Protein AF-A0A7C7LNK9-F1 (afdb_monomer_lite)

Radius of gyration: 18.87 Å; chains: 1; bounding box: 44×60×54 Å

Secondary structure (DSSP, 8-state):
--B-TTSPBPPHHHHHHHHHHHHHHHHHHT----EE--TTSGGGSHHHHHHHHHHHHHTT----EEE-THHHHTTTT-HHHHHTTT-HHHHHTTSSB--TTSTTBHHHHHHHTT-EEEEEE----TTPPPEEEEE-TTSPEE------SSPPPTTSSSS---GGGGHHHHHHHHHHHHHHHH-TT----EEEE----STTTTTT--S-HHHHHHHHHHHHHHHHHHHHHHSPP------

Sequence (239 aa):
MAYKEDGQLVSDQEVIEFYELALEHGERLGVRPCLEVHCNMWSEDFRRVETVGKLAEARGLTYCLTLDHSHVIFKIENPEEQEIFDIRGDVESGKLILDPFTDGSACKGWIDAGWVGHCHARSTVPNNPKNLDAVDEQGRHGRGIQYPFAPPAPGVYHSPWDPVQLESWKEVVRQLMTYHAHHDDSALGQISTEFIPNLDYGEGCRYSLFEQGVACASWMRETWNGIISSQPSEGHDAK

Structure (mmCIF, N/CA/C/O backbone):
data_AF-A0A7C7LNK9-F1
#
_entry.id   AF-A0A7C7LNK9-F1
#
loop_
_atom_site.group_PDB
_atom_site.id
_atom_site.type_symbol
_atom_site.label_atom_id
_atom_site.label_alt_id
_atom_site.label_comp_id
_atom_site.label_asym_id
_atom_site.label_entity_id
_atom_site.label_seq_id
_atom_site.pdbx_PDB_ins_code
_atom_site.Cartn_x
_atom_site.Cartn_y
_atom_site.Cartn_z
_atom_site.occupancy
_atom_site.B_iso_or_equiv
_atom_site.auth_seq_id
_atom_site.auth_comp_id
_atom_site.auth_asym_id
_atom_site.auth_atom_id
_atom_site.pdbx_PDB_model_num
ATOM 1 N N . MET A 1 1 ? -4.912 15.103 -4.259 1.00 75.62 1 MET A N 1
ATOM 2 C CA . MET A 1 1 ? -5.128 15.504 -2.852 1.00 75.62 1 MET A CA 1
ATOM 3 C C . MET A 1 1 ? -6.620 15.713 -2.636 1.00 75.62 1 MET A C 1
ATOM 5 O O . MET A 1 1 ? -7.293 16.103 -3.586 1.00 75.62 1 MET A O 1
ATOM 9 N N . ALA A 1 2 ? -7.134 15.458 -1.429 1.00 83.12 2 ALA A N 1
ATOM 10 C CA . ALA A 1 2 ? -8.538 15.711 -1.103 1.00 83.12 2 ALA A CA 1
ATOM 11 C C . ALA A 1 2 ? -8.718 17.173 -0.666 1.00 83.12 2 ALA A C 1
ATOM 13 O O . ALA A 1 2 ? -8.300 17.556 0.430 1.00 83.12 2 ALA A O 1
ATOM 14 N N . TYR A 1 3 ? -9.315 17.975 -1.544 1.00 87.00 3 TYR A N 1
ATOM 15 C CA . TYR A 1 3 ? -9.603 19.385 -1.307 1.00 87.00 3 TYR A CA 1
ATOM 16 C C . TYR A 1 3 ? -11.102 19.626 -1.222 1.00 87.00 3 TYR A C 1
ATOM 18 O O . TYR A 1 3 ? -11.890 18.979 -1.912 1.00 87.00 3 TYR A O 1
ATOM 26 N N . LYS A 1 4 ? -11.471 20.606 -0.409 1.00 90.06 4 LYS A N 1
ATOM 27 C CA . LYS A 1 4 ? -12.790 21.227 -0.436 1.00 90.06 4 LYS A CA 1
ATOM 28 C C . LYS A 1 4 ? -12.925 22.123 -1.669 1.00 90.06 4 LYS A C 1
ATOM 30 O O . LYS A 1 4 ? -11.936 22.468 -2.318 1.00 90.06 4 LYS A O 1
ATOM 35 N N . GLU A 1 5 ? -14.151 22.555 -1.956 1.00 89.88 5 GLU A N 1
ATOM 36 C CA . GLU A 1 5 ? -14.440 23.488 -3.057 1.00 89.88 5 GLU A CA 1
ATOM 37 C C . GLU A 1 5 ? -13.686 24.823 -2.927 1.00 89.88 5 GLU A C 1
ATOM 39 O O . GLU A 1 5 ? -13.357 25.449 -3.931 1.00 89.88 5 GLU A O 1
ATOM 44 N N . ASP A 1 6 ? -13.368 25.239 -1.697 1.00 91.06 6 ASP A N 1
ATOM 45 C CA . ASP A 1 6 ? -12.591 26.449 -1.401 1.00 91.06 6 ASP A CA 1
ATOM 46 C C . ASP A 1 6 ? -11.066 26.272 -1.577 1.00 91.06 6 ASP A C 1
ATOM 48 O O . ASP A 1 6 ? -10.303 27.217 -1.363 1.00 91.06 6 ASP A O 1
ATOM 52 N N . GLY A 1 7 ? -10.613 25.077 -1.971 1.00 89.44 7 GL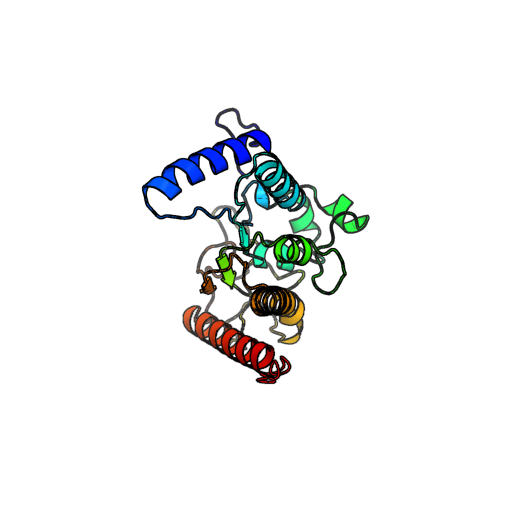Y A N 1
ATOM 53 C CA . GLY A 1 7 ? -9.206 24.738 -2.179 1.00 89.44 7 GLY A CA 1
ATOM 54 C C . GLY A 1 7 ? -8.430 24.389 -0.906 1.00 89.44 7 GLY A C 1
ATOM 55 O O . GLY A 1 7 ? -7.244 24.070 -0.995 1.00 89.44 7 GLY A O 1
ATOM 56 N N . GLN A 1 8 ? -9.053 24.413 0.276 1.00 89.31 8 GLN A N 1
ATOM 57 C CA . GLN A 1 8 ? -8.410 23.935 1.501 1.00 89.31 8 GLN A CA 1
ATOM 58 C C . GLN A 1 8 ? -8.407 22.405 1.546 1.00 89.31 8 GLN A C 1
ATOM 60 O O . GLN A 1 8 ? -9.325 21.745 1.057 1.00 89.31 8 GLN A O 1
ATOM 65 N N . LEU A 1 9 ? -7.375 21.826 2.160 1.00 89.81 9 LEU A N 1
ATOM 66 C CA . LEU A 1 9 ? -7.333 20.390 2.425 1.00 89.81 9 LEU A CA 1
ATOM 67 C C . LEU A 1 9 ? -8.450 19.996 3.395 1.00 89.81 9 LEU A C 1
ATOM 69 O O . LEU A 1 9 ? -8.728 20.717 4.352 1.00 89.81 9 LEU A O 1
ATOM 73 N N . VAL A 1 10 ? -9.047 18.828 3.163 1.00 94.06 10 VAL A N 1
ATOM 74 C CA . VAL A 1 10 ? -9.984 18.223 4.117 1.00 94.06 10 VAL A CA 1
ATOM 75 C C . VAL A 1 10 ? -9.233 17.912 5.415 1.00 94.06 10 VAL A C 1
ATOM 77 O O . VAL A 1 10 ? -8.173 17.277 5.382 1.00 94.06 10 VAL A O 1
ATOM 80 N N . SER A 1 11 ? -9.771 18.354 6.549 1.00 95.69 11 SER A N 1
ATOM 81 C CA . SER A 1 11 ? -9.229 18.139 7.896 1.00 95.69 11 SER A CA 1
ATOM 82 C C . SER A 1 11 ? -9.523 16.734 8.430 1.00 95.69 11 SER A C 1
ATOM 84 O O . SER A 1 11 ? -10.421 16.051 7.947 1.00 95.69 11 SER A O 1
ATOM 86 N N . ASP A 1 12 ? -8.789 16.289 9.454 1.00 97.31 12 ASP A N 1
ATOM 87 C CA . ASP A 1 12 ? -9.027 14.973 10.080 1.00 97.31 12 ASP A CA 1
ATOM 88 C C . ASP A 1 12 ? -10.427 14.868 10.686 1.00 97.31 12 ASP A C 1
ATOM 90 O O . ASP A 1 12 ? -11.057 13.817 10.611 1.00 97.31 12 ASP A O 1
ATOM 94 N N . GLN A 1 13 ? -10.930 15.982 11.224 1.00 97.19 13 GLN A N 1
ATOM 95 C CA . GLN A 1 13 ? -12.274 16.094 11.780 1.00 97.19 13 GLN A CA 1
ATOM 96 C C . GLN A 1 13 ? -13.353 15.873 10.707 1.00 97.19 13 GLN A C 1
ATOM 98 O O . GLN A 1 13 ? -14.300 15.126 10.934 1.00 97.19 13 GLN A O 1
ATOM 103 N N . GLU A 1 14 ? -13.184 16.468 9.525 1.00 96.75 14 GLU A N 1
ATOM 104 C CA . GLU A 1 14 ? -14.106 16.282 8.398 1.00 96.75 14 GLU A CA 1
ATOM 105 C C . GLU A 1 14 ? -14.043 14.848 7.848 1.00 96.75 14 GLU A C 1
ATOM 107 O O . GLU A 1 14 ? -15.075 14.278 7.496 1.00 96.75 14 GLU A O 1
ATOM 112 N N . VAL A 1 15 ? -12.854 14.228 7.816 1.00 97.25 15 VAL A N 1
ATOM 113 C CA . VAL A 1 15 ? -12.709 12.815 7.421 1.00 97.25 15 VAL A CA 1
ATOM 114 C C . VAL A 1 15 ? -13.474 11.902 8.379 1.00 97.25 15 VAL A C 1
ATOM 116 O O . VAL A 1 15 ? -14.199 11.017 7.922 1.00 97.25 15 VAL A O 1
ATOM 119 N N . ILE A 1 16 ? -13.346 12.105 9.694 1.00 97.69 16 ILE A N 1
ATOM 120 C CA . ILE A 1 16 ? -14.031 11.240 10.660 1.00 97.69 16 ILE A CA 1
ATOM 121 C C . ILE A 1 16 ? -15.546 11.484 10.699 1.00 97.69 16 ILE A C 1
ATOM 123 O O . ILE A 1 16 ? -16.304 10.532 10.847 1.00 97.69 16 ILE A O 1
ATOM 127 N N . GLU A 1 17 ? -16.010 12.721 10.500 1.00 97.44 17 GLU A N 1
ATOM 128 C CA . GLU A 1 17 ? -17.441 13.023 10.344 1.00 97.44 17 GLU A CA 1
ATOM 129 C C . GLU A 1 17 ? -18.032 12.334 9.108 1.00 97.44 17 GLU A C 1
ATOM 131 O O . GLU A 1 17 ? -19.112 11.746 9.177 1.00 97.44 17 GLU A O 1
ATOM 136 N N . PHE A 1 18 ? -17.301 12.338 7.990 1.00 96.94 18 PHE A N 1
ATOM 137 C CA . PHE A 1 18 ? -17.678 11.572 6.805 1.00 96.94 18 PHE A CA 1
ATOM 138 C C . PHE A 1 18 ? -17.723 10.063 7.087 1.00 96.94 18 PHE A C 1
ATOM 140 O O . PHE A 1 18 ? -18.668 9.389 6.676 1.00 96.94 18 PHE A O 1
ATOM 147 N N . TYR A 1 19 ? -16.721 9.524 7.783 1.00 97.75 19 TYR A N 1
ATOM 148 C CA . TYR A 1 19 ? -16.657 8.096 8.091 1.00 97.75 19 TYR A CA 1
ATOM 149 C C . TYR A 1 19 ? -17.797 7.643 9.012 1.00 97.75 19 TYR A C 1
ATOM 151 O O . TYR A 1 19 ? -18.403 6.604 8.768 1.00 97.75 19 TYR A O 1
ATOM 159 N N . GLU A 1 20 ? -18.138 8.441 10.024 1.00 97.69 20 GLU A N 1
ATOM 160 C CA . GLU A 1 20 ? -19.276 8.196 10.915 1.00 97.69 20 GLU A CA 1
ATOM 161 C C . GLU A 1 20 ? -20.602 8.155 10.141 1.00 97.69 20 GLU A C 1
ATOM 163 O O . GLU A 1 20 ? -21.381 7.212 10.289 1.00 97.69 20 GLU A O 1
ATOM 168 N N . LEU A 1 21 ? -20.812 9.110 9.229 1.00 97.50 21 LEU A N 1
ATOM 169 C CA . LEU A 1 21 ? -21.967 9.108 8.330 1.00 97.50 21 LEU A CA 1
ATOM 170 C C . LEU A 1 21 ? -21.990 7.851 7.441 1.00 97.50 21 LEU A C 1
ATOM 172 O O . LEU A 1 21 ? -23.033 7.214 7.273 1.00 97.50 21 LEU A O 1
ATOM 176 N N . ALA A 1 22 ? -20.843 7.470 6.874 1.00 97.19 22 ALA A N 1
ATOM 177 C CA . ALA A 1 22 ? -20.725 6.271 6.050 1.00 97.19 22 ALA A CA 1
ATOM 178 C C . ALA A 1 22 ? -21.034 4.994 6.846 1.00 97.19 22 ALA A C 1
ATOM 180 O O . ALA A 1 22 ? -21.684 4.095 6.311 1.00 97.19 22 ALA A O 1
ATOM 181 N N . LEU A 1 23 ? -20.616 4.918 8.114 1.00 96.38 23 LEU A N 1
ATOM 182 C CA . LEU A 1 23 ? -20.931 3.806 9.011 1.00 96.38 23 LEU A CA 1
ATOM 183 C C . LEU A 1 23 ? -22.432 3.718 9.294 1.00 96.38 23 LEU A C 1
ATOM 185 O O . LEU A 1 23 ? -23.006 2.645 9.130 1.00 96.38 23 LEU A O 1
ATOM 189 N N . GLU A 1 24 ? -23.081 4.835 9.638 1.00 95.88 24 GLU A N 1
ATOM 190 C CA . GLU A 1 24 ? -24.525 4.881 9.910 1.00 95.88 24 GLU A CA 1
ATOM 191 C C . GLU A 1 24 ? -25.345 4.388 8.705 1.00 95.88 24 GLU A C 1
ATOM 193 O O . GLU A 1 24 ? -26.302 3.617 8.836 1.00 95.88 24 GLU A O 1
ATOM 198 N N . HIS A 1 25 ? -24.976 4.821 7.498 1.00 96.69 25 HIS A N 1
ATOM 199 C CA . HIS A 1 25 ? -25.633 4.366 6.275 1.00 96.69 25 HIS A CA 1
ATOM 200 C C . HIS A 1 25 ? -25.275 2.924 5.912 1.00 96.69 25 HIS A C 1
ATOM 202 O O . HIS A 1 25 ? -26.150 2.174 5.474 1.00 96.69 25 HIS A O 1
ATOM 208 N N . GLY A 1 26 ? -24.016 2.537 6.100 1.00 95.62 26 GLY A N 1
ATOM 209 C CA . GLY A 1 26 ? -23.528 1.191 5.847 1.00 95.62 26 GLY A CA 1
ATOM 210 C C . GLY A 1 26 ? -24.240 0.153 6.709 1.00 95.62 26 GLY A C 1
ATOM 211 O O . GLY A 1 26 ? -24.743 -0.837 6.179 1.00 95.62 26 GLY A O 1
ATOM 212 N N . GLU A 1 27 ? -24.393 0.417 8.009 1.00 93.75 27 GLU A N 1
ATOM 213 C CA . GLU A 1 27 ? -25.083 -0.470 8.950 1.00 93.75 27 GLU A CA 1
ATOM 214 C C . GLU A 1 27 ? -26.517 -0.776 8.496 1.00 93.75 27 GLU A C 1
ATOM 216 O O . GLU A 1 27 ? -26.920 -1.939 8.433 1.00 93.75 27 GLU A O 1
ATOM 221 N N . ARG A 1 28 ? -27.266 0.250 8.066 1.00 95.69 28 ARG A N 1
ATOM 222 C CA . ARG A 1 28 ? -28.636 0.092 7.540 1.00 95.69 28 ARG A CA 1
ATOM 223 C C . ARG A 1 28 ? -28.716 -0.804 6.304 1.00 95.69 28 ARG A C 1
ATOM 225 O O . ARG A 1 28 ? -29.779 -1.353 6.022 1.00 95.69 28 ARG A O 1
ATOM 232 N N . LEU A 1 29 ? -27.624 -0.913 5.552 1.00 97.00 29 LEU A N 1
ATOM 233 C CA . LEU A 1 29 ? -27.536 -1.664 4.302 1.00 97.00 29 LEU A CA 1
ATOM 234 C C . LEU A 1 29 ? -26.759 -2.982 4.447 1.00 97.00 29 LEU A C 1
ATOM 236 O O . LEU A 1 29 ? -26.640 -3.716 3.468 1.00 97.00 29 LEU A O 1
ATOM 240 N N . GLY A 1 30 ? -26.230 -3.292 5.635 1.00 94.81 30 GLY A N 1
ATOM 241 C CA . GLY A 1 30 ? -25.337 -4.435 5.838 1.00 94.81 30 GLY A CA 1
ATOM 242 C C . GLY A 1 30 ? -23.995 -4.299 5.107 1.00 94.81 30 GLY A C 1
ATOM 243 O O . GLY A 1 30 ? -23.381 -5.305 4.759 1.00 94.81 30 GLY A O 1
ATOM 244 N N . VAL A 1 31 ? -23.549 -3.067 4.847 1.00 93.69 31 VAL A N 1
ATOM 245 C CA . VAL A 1 31 ? -22.281 -2.746 4.181 1.00 93.69 31 VAL A CA 1
ATOM 246 C C . VAL A 1 31 ? -21.331 -2.127 5.198 1.00 93.69 31 VAL A C 1
ATOM 248 O O . VAL A 1 31 ? -21.691 -1.191 5.903 1.00 93.69 31 VAL A O 1
ATOM 251 N N . ARG A 1 32 ? -20.091 -2.615 5.255 1.00 92.44 32 ARG A N 1
ATOM 252 C CA . ARG A 1 32 ? -19.046 -2.021 6.092 1.00 92.44 32 ARG A CA 1
ATOM 253 C C . ARG A 1 32 ? -18.163 -1.107 5.234 1.00 92.44 32 ARG A C 1
ATOM 255 O O . ARG A 1 32 ? -17.508 -1.623 4.329 1.00 92.44 32 ARG A O 1
ATOM 262 N N . PRO A 1 33 ? -18.153 0.218 5.458 1.00 95.44 33 PRO A N 1
ATOM 263 C CA . PRO A 1 33 ? -17.231 1.105 4.761 1.00 95.44 33 PRO A CA 1
ATOM 264 C C . PRO A 1 33 ? -15.790 0.848 5.218 1.00 95.44 33 PRO A C 1
ATOM 266 O O . PRO A 1 33 ? -15.549 0.599 6.396 1.00 95.44 33 PRO A O 1
ATOM 269 N N . CYS A 1 34 ? -14.841 0.963 4.290 1.00 95.81 34 CYS A N 1
ATOM 270 C CA . CYS A 1 34 ? -13.408 0.934 4.574 1.00 95.81 34 CYS A CA 1
ATOM 271 C C . CYS A 1 34 ? -12.741 2.139 3.904 1.00 95.81 34 CYS A C 1
ATOM 273 O O . CYS A 1 34 ? -12.953 2.366 2.711 1.00 95.81 34 CYS A O 1
ATOM 275 N N . LEU A 1 35 ? -11.944 2.908 4.648 1.00 97.00 35 LEU A N 1
ATOM 276 C CA . LEU A 1 35 ? -11.151 3.999 4.074 1.00 97.00 35 LEU A CA 1
ATOM 277 C C . LEU A 1 35 ? -9.815 3.457 3.579 1.00 97.00 35 LEU A C 1
ATOM 279 O O . LEU A 1 35 ? -9.115 2.779 4.321 1.00 97.00 35 LEU A O 1
ATOM 283 N N . GLU A 1 36 ? -9.452 3.749 2.338 1.00 97.56 36 GLU A N 1
ATOM 284 C CA . GLU A 1 36 ? -8.207 3.262 1.746 1.00 97.56 36 GLU A CA 1
ATOM 285 C C . GLU A 1 36 ? -7.015 4.165 2.062 1.00 97.56 36 GLU A C 1
ATOM 287 O O . GLU A 1 36 ? -7.116 5.391 1.993 1.00 97.56 36 GLU A O 1
ATOM 292 N N . VAL A 1 37 ? -5.861 3.552 2.336 1.00 97.62 37 VAL A N 1
ATOM 293 C CA . VAL A 1 37 ? -4.570 4.245 2.260 1.00 97.62 37 VAL A CA 1
ATOM 294 C C . VAL A 1 37 ? -4.217 4.436 0.791 1.00 97.62 37 VAL A C 1
ATOM 296 O O . VAL A 1 37 ? -3.624 3.556 0.191 1.00 97.62 37 VAL A O 1
ATOM 299 N N . HIS A 1 38 ? -4.589 5.570 0.203 1.00 96.19 38 HIS A N 1
ATOM 300 C CA . HIS A 1 38 ? -4.424 5.801 -1.234 1.00 96.19 38 HIS A CA 1
ATOM 301 C C . HIS A 1 38 ? -3.575 7.048 -1.532 1.00 96.19 38 HIS A C 1
ATOM 303 O O . HIS A 1 38 ? -3.687 8.080 -0.859 1.00 96.19 38 HIS A O 1
ATOM 309 N N . CYS A 1 39 ? -2.750 6.978 -2.582 1.00 93.06 39 CYS A N 1
ATOM 310 C CA . CYS A 1 39 ? -2.049 8.144 -3.127 1.00 93.06 39 CYS A CA 1
ATOM 311 C C . CYS A 1 39 ? -3.030 9.197 -3.663 1.00 93.06 39 CYS A C 1
ATOM 313 O O . CYS A 1 39 ? -4.148 8.911 -4.056 1.00 93.06 39 CYS A O 1
ATOM 315 N N . ASN A 1 40 ? -2.645 10.460 -3.727 1.00 89.31 40 ASN A N 1
ATOM 316 C CA . ASN A 1 40 ? -3.491 11.567 -4.153 1.00 89.31 40 ASN A CA 1
ATOM 317 C C . ASN A 1 40 ? -4.732 11.779 -3.253 1.00 89.31 40 ASN A C 1
ATOM 319 O O . ASN A 1 40 ? -5.569 12.617 -3.587 1.00 89.31 40 ASN A O 1
ATOM 323 N N . MET A 1 41 ? -4.833 11.118 -2.097 1.00 93.81 41 MET A N 1
ATOM 324 C CA . MET A 1 41 ? -5.909 11.287 -1.111 1.00 93.81 41 MET A CA 1
ATOM 325 C C . MET A 1 41 ? -5.350 11.816 0.215 1.00 93.81 41 MET A C 1
ATOM 327 O O . MET A 1 41 ? -4.143 11.969 0.368 1.00 93.81 41 MET A O 1
ATOM 331 N N . TRP A 1 42 ? -6.221 12.144 1.175 1.00 94.62 42 TRP A N 1
ATOM 332 C CA . TRP A 1 42 ? -5.808 12.646 2.497 1.00 94.62 42 TRP A CA 1
ATOM 333 C C . TRP A 1 42 ? -4.872 11.675 3.239 1.00 94.62 42 TRP A C 1
ATOM 335 O O . TRP A 1 42 ? -4.014 12.110 4.000 1.00 94.62 42 TRP A O 1
ATOM 345 N N . SER A 1 43 ? -5.035 10.379 2.978 1.00 96.25 43 SER A N 1
ATOM 346 C CA . SER A 1 43 ? -4.322 9.256 3.584 1.00 96.25 43 SER A CA 1
ATOM 347 C C . SER A 1 43 ? -2.901 9.047 3.060 1.00 96.25 43 SER A C 1
ATOM 349 O O . SER A 1 43 ? -2.183 8.210 3.596 1.00 96.25 43 SER A O 1
ATOM 351 N N . GLU A 1 44 ? -2.489 9.756 2.002 1.00 95.50 44 GLU A N 1
ATOM 352 C CA . GLU A 1 44 ? -1.091 9.712 1.552 1.00 95.50 44 GLU A CA 1
ATOM 353 C C . GLU A 1 44 ? -0.159 10.422 2.554 1.00 95.50 44 GLU A C 1
ATOM 355 O O . GLU A 1 44 ? 1.031 10.122 2.626 1.00 95.50 44 GLU A O 1
ATOM 360 N N . ASP A 1 45 ? -0.710 11.295 3.403 1.00 95.94 45 ASP A N 1
ATOM 361 C CA . ASP A 1 45 ? -0.078 11.611 4.677 1.00 95.94 45 ASP A CA 1
ATOM 362 C C . ASP A 1 45 ? -0.401 10.507 5.696 1.00 95.94 45 ASP A C 1
ATOM 364 O O . ASP A 1 45 ? -1.442 10.508 6.358 1.00 95.94 45 ASP A O 1
ATOM 368 N N . PHE A 1 46 ? 0.517 9.553 5.834 1.00 97.25 46 PHE A N 1
ATOM 369 C CA . PHE A 1 46 ? 0.353 8.377 6.694 1.00 97.25 46 PHE A CA 1
ATOM 370 C C . PHE A 1 46 ? 0.159 8.716 8.175 1.00 97.25 46 PHE A C 1
ATOM 372 O O . PHE A 1 46 ? -0.473 7.949 8.901 1.00 97.25 46 PHE A O 1
ATOM 379 N N . ARG A 1 47 ? 0.633 9.887 8.621 1.00 96.19 47 ARG A N 1
ATOM 380 C CA . ARG A 1 47 ? 0.430 10.369 9.997 1.00 96.19 47 ARG A CA 1
ATOM 381 C C . ARG A 1 47 ? -1.056 10.603 10.265 1.00 96.19 47 ARG A C 1
ATOM 383 O O . ARG A 1 47 ? -1.547 10.353 11.363 1.00 96.19 47 ARG A O 1
ATOM 390 N N . ARG A 1 48 ? -1.794 11.042 9.241 1.00 96.75 48 ARG A N 1
ATOM 391 C CA . ARG A 1 48 ? -3.233 11.305 9.334 1.00 96.75 48 ARG A CA 1
ATOM 392 C C . ARG A 1 48 ? -4.051 10.029 9.445 1.00 96.75 48 ARG A C 1
ATOM 394 O O . ARG A 1 48 ? -5.076 10.045 10.115 1.00 96.75 48 ARG A O 1
ATOM 401 N N . VAL A 1 49 ? -3.607 8.930 8.832 1.00 97.69 49 VAL A N 1
ATOM 402 C CA . VAL A 1 49 ? -4.293 7.628 8.936 1.00 97.69 49 VAL A CA 1
ATOM 403 C C . VAL A 1 49 ? -4.393 7.200 10.399 1.00 97.69 49 VAL A C 1
ATOM 405 O O . VAL A 1 49 ? -5.468 6.820 10.859 1.00 97.69 49 VAL A O 1
ATOM 408 N N . GLU A 1 50 ? -3.298 7.342 11.150 1.00 96.00 50 GLU A N 1
ATOM 409 C CA . GLU A 1 50 ? -3.275 7.042 12.582 1.00 96.00 50 GLU A CA 1
ATOM 410 C C . GLU A 1 50 ? -4.135 8.016 13.398 1.00 96.00 50 GLU A C 1
ATOM 412 O O . GLU A 1 50 ? -4.891 7.591 14.273 1.00 96.00 50 GLU A O 1
ATOM 417 N N . THR A 1 51 ? -4.073 9.316 13.094 1.00 97.44 51 THR A N 1
ATOM 418 C CA . THR A 1 51 ? -4.916 10.325 13.753 1.00 97.44 51 THR A CA 1
ATOM 419 C C . THR A 1 51 ? -6.405 10.038 13.560 1.00 97.44 51 THR A C 1
ATOM 421 O O . THR A 1 51 ? -7.159 10.046 14.531 1.00 97.44 51 THR A O 1
ATOM 424 N N . VAL A 1 52 ? -6.841 9.746 12.332 1.00 98.12 52 VAL A N 1
ATOM 425 C CA . VAL A 1 52 ? -8.246 9.446 12.018 1.00 98.12 52 VAL A CA 1
ATOM 426 C C . VAL A 1 52 ? -8.701 8.151 12.692 1.00 98.12 52 VAL A C 1
ATOM 428 O O . VAL A 1 52 ? -9.791 8.134 13.264 1.00 98.12 52 VAL A O 1
ATOM 431 N N . GLY A 1 53 ? -7.869 7.104 12.705 1.00 97.62 53 GLY A N 1
ATOM 432 C CA . GLY A 1 53 ? -8.174 5.862 13.424 1.00 97.62 53 GLY A CA 1
ATOM 433 C C . GLY A 1 53 ? -8.405 6.097 14.920 1.00 97.62 53 GLY A C 1
ATOM 434 O O . GLY A 1 53 ? -9.439 5.708 15.460 1.00 97.62 53 GLY A O 1
ATOM 435 N N . LYS A 1 54 ? -7.522 6.861 15.574 1.00 98.00 54 LYS A N 1
ATOM 436 C CA . LYS A 1 54 ? -7.679 7.235 16.992 1.00 98.00 54 LYS A CA 1
ATOM 437 C C . LYS A 1 54 ? -8.909 8.109 17.248 1.00 98.00 54 LYS A C 1
ATOM 439 O O . LYS A 1 54 ? -9.554 7.977 18.288 1.00 98.00 54 LYS A O 1
ATOM 444 N N . LEU A 1 55 ? -9.254 9.007 16.322 1.00 98.38 55 LEU A N 1
ATOM 445 C CA . LEU A 1 55 ? -10.481 9.805 16.414 1.00 98.38 55 LEU A CA 1
ATOM 446 C C . LEU A 1 55 ? -11.736 8.929 16.312 1.00 98.38 55 LEU A C 1
ATOM 448 O O . LEU A 1 55 ? -12.700 9.182 17.034 1.00 98.38 55 LEU A O 1
ATOM 452 N N . ALA A 1 56 ? -11.727 7.904 15.457 1.00 97.81 56 ALA A N 1
ATOM 453 C CA . ALA A 1 56 ? -12.816 6.936 15.358 1.00 97.81 56 ALA A CA 1
ATOM 454 C C . ALA A 1 56 ? -12.995 6.150 16.661 1.00 97.81 56 ALA A C 1
ATOM 456 O O . ALA A 1 56 ? -14.101 6.099 17.201 1.00 97.81 56 ALA A O 1
ATOM 457 N N . GLU A 1 57 ? -11.903 5.620 17.213 1.00 97.00 57 GLU A N 1
ATOM 458 C CA . GLU A 1 57 ? -11.914 4.898 18.490 1.00 97.00 57 GLU A CA 1
ATOM 459 C C . GLU A 1 57 ? -12.421 5.779 19.637 1.00 97.00 57 GLU A C 1
ATOM 461 O O . GLU A 1 57 ? -13.260 5.351 20.430 1.00 97.00 57 GLU A O 1
ATOM 466 N N . ALA A 1 58 ? -11.988 7.042 19.693 1.00 97.81 58 ALA A N 1
ATOM 467 C CA . ALA A 1 58 ? -12.449 8.001 20.697 1.00 97.81 58 ALA A CA 1
ATOM 468 C C . ALA A 1 58 ? -13.959 8.299 20.609 1.00 97.81 58 ALA A C 1
ATOM 470 O O . ALA A 1 58 ? -14.563 8.695 21.607 1.00 97.81 58 ALA A O 1
ATOM 471 N N . ARG A 1 59 ? -14.577 8.098 19.438 1.00 97.19 59 ARG A N 1
ATOM 472 C CA . ARG A 1 59 ? -16.032 8.186 19.227 1.00 97.19 59 ARG A CA 1
ATOM 473 C C . ARG A 1 59 ? -16.763 6.860 19.451 1.00 97.19 59 ARG A C 1
ATOM 475 O O . ARG A 1 59 ? -17.983 6.819 19.328 1.00 97.19 59 ARG A O 1
ATOM 482 N N . GLY A 1 60 ? -16.048 5.784 19.780 1.00 96.25 60 GLY A N 1
ATOM 483 C CA . GLY A 1 60 ? -16.617 4.443 19.917 1.00 96.25 60 GLY A CA 1
ATOM 484 C C . GLY A 1 60 ? -17.006 3.802 18.581 1.00 96.25 60 GLY A C 1
ATOM 485 O O . GLY A 1 60 ? -17.838 2.898 18.563 1.00 96.25 60 GLY A O 1
ATOM 486 N N . LEU A 1 61 ? -16.436 4.274 17.468 1.00 95.50 61 LEU A N 1
ATOM 487 C CA . LEU A 1 61 ? -16.689 3.738 16.132 1.00 95.50 61 LEU A CA 1
ATOM 488 C C . LEU A 1 61 ? -15.726 2.588 15.828 1.00 95.50 61 LEU A C 1
ATOM 490 O O . LEU A 1 61 ? -14.539 2.656 16.145 1.00 95.50 61 LEU A O 1
ATOM 494 N N . THR A 1 62 ? -16.207 1.558 15.132 1.00 90.94 62 THR A N 1
ATOM 495 C CA . THR A 1 62 ? -15.327 0.541 14.544 1.00 90.94 62 THR A CA 1
ATOM 496 C C . THR A 1 62 ? -14.634 1.132 13.320 1.00 90.94 62 THR A C 1
ATOM 498 O O . THR A 1 62 ? -15.262 1.335 12.278 1.00 90.94 62 THR A O 1
ATOM 501 N N . TYR A 1 63 ? -13.341 1.433 13.434 1.00 96.06 63 TYR A N 1
ATOM 502 C CA . TYR A 1 63 ? -12.551 1.918 12.308 1.00 96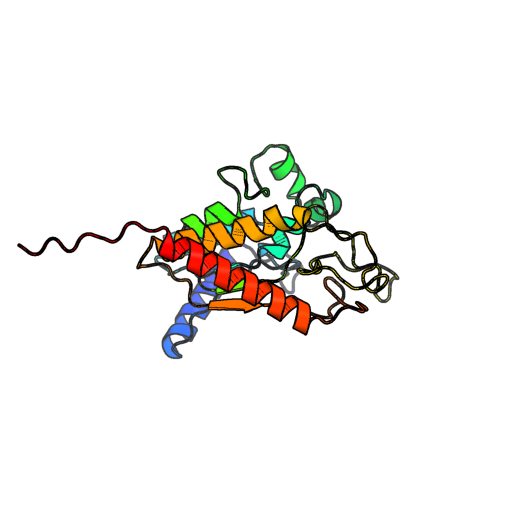.06 63 TYR A CA 1
ATOM 503 C C . TYR A 1 63 ? -12.144 0.770 11.383 1.00 96.06 63 TYR A C 1
ATOM 505 O O . TYR A 1 63 ? -11.695 -0.279 11.840 1.00 96.06 63 TYR A O 1
ATOM 513 N N . CYS A 1 64 ? -12.330 0.957 10.080 1.00 96.38 64 CYS A N 1
ATOM 514 C CA . CYS A 1 64 ? -12.022 -0.028 9.057 1.00 96.38 64 CYS A CA 1
ATOM 515 C C . CYS A 1 64 ? -11.205 0.621 7.943 1.00 96.38 64 CYS A C 1
ATOM 517 O O . CYS A 1 64 ? -11.635 1.566 7.278 1.00 96.38 64 CYS A O 1
ATOM 519 N N . LEU A 1 65 ? -10.013 0.076 7.749 1.00 97.94 65 LEU A N 1
ATOM 520 C CA . LEU A 1 65 ? -9.014 0.502 6.789 1.00 97.94 65 LEU A CA 1
ATOM 521 C C . LEU A 1 65 ? -8.947 -0.508 5.638 1.00 97.94 65 LEU A C 1
ATOM 523 O O . LEU A 1 65 ? -8.866 -1.718 5.872 1.00 97.94 65 LEU A O 1
ATOM 527 N N . THR A 1 66 ? -8.925 -0.010 4.402 1.00 98.56 66 THR A N 1
ATOM 528 C CA . THR A 1 66 ? -8.391 -0.761 3.264 1.00 98.56 66 THR A CA 1
ATOM 529 C C . THR A 1 66 ? -6.889 -0.509 3.204 1.00 98.56 66 THR A C 1
ATOM 531 O O . THR A 1 66 ? -6.437 0.589 2.870 1.00 98.56 66 THR A O 1
ATOM 534 N N . LEU A 1 67 ? -6.104 -1.520 3.568 1.00 98.69 67 LEU A N 1
ATOM 535 C CA . LEU A 1 67 ? -4.653 -1.464 3.491 1.00 98.69 67 LEU A CA 1
ATOM 536 C C . LEU A 1 67 ? -4.213 -1.637 2.036 1.00 98.69 67 LEU A C 1
ATOM 538 O O . LEU A 1 67 ? -4.137 -2.758 1.539 1.00 98.69 67 LEU A O 1
ATOM 542 N N . ASP A 1 68 ? -3.865 -0.540 1.375 1.00 98.25 68 ASP A N 1
ATOM 543 C CA . ASP A 1 68 ? -3.046 -0.575 0.166 1.00 98.25 68 ASP A CA 1
ATOM 544 C C . ASP A 1 68 ? -1.636 -0.076 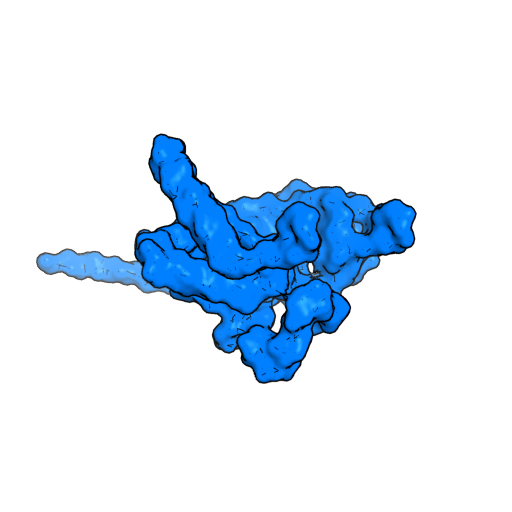0.509 1.00 98.25 68 ASP A C 1
ATOM 546 O O . ASP A 1 68 ? -1.279 1.100 0.423 1.00 98.25 68 ASP A O 1
ATOM 550 N N . HIS A 1 69 ? -0.809 -1.017 0.951 1.00 98.44 69 HIS A N 1
ATOM 551 C CA . HIS A 1 69 ? 0.560 -0.735 1.363 1.00 98.44 69 HIS A CA 1
ATOM 552 C C . HIS A 1 69 ? 1.494 -0.463 0.177 1.00 98.44 69 HIS A C 1
ATOM 554 O O . HIS A 1 69 ? 2.622 -0.017 0.391 1.00 98.44 69 HIS A O 1
ATOM 560 N N . SER A 1 70 ? 1.044 -0.637 -1.075 1.00 98.19 70 SER A N 1
ATOM 561 C CA . SER A 1 70 ? 1.840 -0.220 -2.232 1.00 98.19 70 SER A CA 1
ATOM 562 C C . SER A 1 70 ? 2.088 1.289 -2.225 1.00 98.19 70 SER A C 1
ATOM 564 O O . SER A 1 70 ? 3.177 1.731 -2.580 1.00 98.19 70 SER A O 1
ATOM 566 N N . HIS A 1 71 ? 1.151 2.077 -1.692 1.00 98.06 71 HIS A N 1
ATOM 567 C CA . HIS A 1 71 ? 1.315 3.521 -1.525 1.00 98.06 71 HIS A CA 1
ATOM 568 C C . HIS A 1 71 ? 2.351 3.911 -0.464 1.00 98.06 71 HIS A C 1
ATOM 570 O O . HIS A 1 71 ? 2.854 5.031 -0.495 1.00 98.06 71 HIS A O 1
ATOM 576 N N . VAL A 1 72 ? 2.709 3.000 0.444 1.00 98.50 72 VAL A N 1
ATOM 577 C CA . VAL A 1 72 ? 3.751 3.216 1.458 1.00 98.50 72 VAL A CA 1
ATOM 578 C C . VAL A 1 72 ? 5.106 2.742 0.936 1.00 98.50 72 VAL A C 1
ATOM 580 O O . VAL A 1 72 ? 6.073 3.502 0.935 1.00 98.50 72 VAL A O 1
ATOM 583 N N . ILE A 1 73 ? 5.173 1.499 0.450 1.00 98.69 73 ILE A N 1
ATOM 584 C CA . ILE A 1 73 ? 6.438 0.829 0.123 1.00 98.69 73 ILE A CA 1
ATOM 585 C C . ILE A 1 73 ? 7.218 1.565 -0.971 1.00 98.69 73 ILE A C 1
ATOM 587 O O . ILE A 1 73 ? 8.425 1.736 -0.830 1.00 98.69 73 ILE A O 1
ATOM 591 N N . PHE A 1 74 ? 6.556 2.074 -2.016 1.00 98.25 74 PHE A N 1
ATOM 592 C CA . PHE A 1 74 ? 7.259 2.767 -3.108 1.00 98.25 74 PHE A CA 1
ATOM 593 C C . PHE A 1 74 ? 7.926 4.088 -2.687 1.00 98.25 74 PHE A C 1
ATOM 595 O O . PHE A 1 74 ? 8.798 4.598 -3.395 1.00 98.25 74 PHE A O 1
ATOM 602 N N . LYS A 1 75 ? 7.538 4.625 -1.520 1.00 98.50 75 LYS A N 1
ATOM 603 C CA . LYS A 1 75 ? 8.114 5.837 -0.932 1.00 98.50 75 LYS A CA 1
ATOM 604 C C . LYS A 1 75 ? 9.349 5.569 -0.077 1.00 98.50 75 LYS A C 1
ATOM 606 O O . LYS A 1 75 ? 10.046 6.521 0.278 1.00 98.50 75 LYS A O 1
ATOM 611 N N . ILE A 1 76 ? 9.632 4.314 0.281 1.00 98.56 76 ILE A N 1
ATOM 612 C CA . ILE A 1 76 ? 10.865 3.954 0.991 1.00 98.56 76 ILE A CA 1
ATOM 613 C C . ILE A 1 76 ? 12.047 4.387 0.117 1.00 98.56 76 ILE A C 1
ATOM 615 O O . ILE A 1 76 ? 12.066 4.089 -1.072 1.00 98.56 76 ILE A O 1
ATOM 619 N N . GLU A 1 77 ? 12.987 5.140 0.697 1.00 97.56 77 GLU A N 1
ATOM 620 C CA . GLU A 1 77 ? 14.169 5.682 -0.002 1.00 97.56 77 GLU A CA 1
ATOM 621 C C . GLU A 1 77 ? 13.858 6.571 -1.228 1.00 97.56 77 GLU A C 1
ATOM 623 O O . GLU A 1 77 ? 14.724 6.796 -2.072 1.00 97.56 77 GLU A O 1
ATOM 628 N N . ASN A 1 78 ? 12.646 7.129 -1.310 1.00 97.88 78 ASN A N 1
ATOM 629 C CA . ASN A 1 78 ? 12.199 7.957 -2.429 1.00 97.88 78 ASN A CA 1
ATOM 630 C C . ASN A 1 78 ? 11.843 9.385 -1.967 1.00 97.88 78 ASN A C 1
ATOM 632 O O . ASN A 1 78 ? 10.682 9.666 -1.652 1.00 97.88 78 ASN A O 1
ATOM 636 N N . PRO A 1 79 ? 12.822 10.306 -1.889 1.00 96.69 79 PRO A N 1
ATOM 637 C CA . PRO A 1 79 ? 12.601 11.645 -1.346 1.00 96.69 79 PRO A CA 1
ATOM 638 C C . PRO A 1 79 ? 11.616 12.482 -2.174 1.00 96.69 79 PRO A C 1
ATOM 640 O O . PRO A 1 79 ? 10.848 13.236 -1.587 1.00 96.69 79 PRO A O 1
ATOM 643 N N . GLU A 1 80 ? 11.585 12.321 -3.503 1.00 96.19 80 GLU A N 1
ATOM 644 C CA . GLU A 1 80 ? 10.630 13.033 -4.373 1.00 96.19 80 GLU A CA 1
ATOM 645 C C . GLU A 1 80 ? 9.190 12.674 -3.988 1.00 96.19 80 GLU A C 1
ATOM 647 O O . GLU A 1 80 ? 8.342 13.542 -3.793 1.00 96.19 80 GLU A O 1
ATOM 652 N N . GLU A 1 81 ? 8.924 11.385 -3.790 1.00 97.00 81 GLU A N 1
ATOM 653 C CA . GLU A 1 81 ? 7.600 10.912 -3.406 1.00 97.00 81 GLU A CA 1
ATOM 654 C C . GLU A 1 81 ? 7.246 11.242 -1.949 1.00 97.00 81 GLU A C 1
ATOM 656 O O . GLU A 1 81 ? 6.071 11.437 -1.630 1.00 97.00 81 GLU A O 1
ATOM 661 N N . GLN A 1 82 ? 8.229 11.331 -1.053 1.00 97.56 82 GLN A N 1
ATOM 662 C CA . GLN A 1 82 ? 8.024 11.765 0.334 1.00 97.56 82 GLN A CA 1
ATOM 663 C C . GLN A 1 82 ? 7.717 13.270 0.449 1.00 97.56 82 GLN A C 1
ATOM 665 O O . GLN A 1 82 ? 7.066 13.698 1.404 1.00 97.56 82 GLN A O 1
ATOM 670 N N . GLU A 1 83 ? 8.160 14.085 -0.509 1.00 96.06 83 GLU A N 1
ATOM 671 C CA . GLU A 1 83 ? 7.917 15.533 -0.521 1.00 96.06 83 GLU A CA 1
ATOM 672 C C . GLU A 1 83 ? 6.477 15.900 -0.914 1.00 96.06 83 GLU A C 1
ATOM 674 O O . GLU A 1 83 ? 5.975 16.927 -0.463 1.00 96.06 83 GLU A O 1
ATOM 679 N N . ILE A 1 84 ? 5.769 15.050 -1.671 1.00 93.75 84 ILE A N 1
ATOM 680 C CA . ILE A 1 84 ? 4.402 15.332 -2.167 1.00 93.75 84 ILE A CA 1
ATOM 681 C C . ILE A 1 84 ? 3.407 15.620 -1.026 1.00 93.75 84 ILE A C 1
ATOM 683 O O . ILE A 1 84 ? 2.504 16.438 -1.198 1.00 93.75 84 ILE A O 1
ATOM 687 N N . PHE A 1 85 ? 3.588 14.987 0.137 1.00 89.88 85 PHE A N 1
ATOM 688 C CA . PHE A 1 85 ? 2.784 15.210 1.349 1.00 89.88 85 PHE A CA 1
ATOM 689 C C . PHE A 1 85 ? 3.604 15.713 2.545 1.00 89.88 85 PHE A C 1
ATOM 691 O O . PHE A 1 85 ? 3.154 15.618 3.686 1.00 89.88 85 PHE A O 1
ATOM 698 N N . ASP A 1 86 ? 4.800 16.254 2.294 1.00 94.88 86 ASP A N 1
ATOM 699 C CA . ASP A 1 86 ? 5.684 16.796 3.334 1.00 94.88 86 ASP A CA 1
ATOM 700 C C . ASP A 1 86 ? 5.901 15.817 4.508 1.00 94.88 86 ASP A C 1
ATOM 702 O O . ASP A 1 86 ? 5.782 16.150 5.693 1.00 94.88 86 ASP A O 1
ATOM 706 N N . ILE A 1 87 ? 6.167 14.552 4.166 1.00 96.94 87 ILE A N 1
ATOM 707 C CA . ILE A 1 87 ? 6.473 13.501 5.148 1.00 96.94 87 ILE A CA 1
ATOM 708 C C . ILE A 1 87 ? 7.980 13.272 5.295 1.00 96.94 87 ILE A C 1
ATOM 710 O O . ILE A 1 87 ? 8.415 12.659 6.268 1.00 96.94 87 ILE A O 1
ATOM 714 N N . ARG A 1 88 ? 8.793 13.793 4.366 1.00 97.50 88 ARG A N 1
ATOM 715 C CA . ARG A 1 88 ? 10.245 13.570 4.304 1.00 97.50 88 ARG A CA 1
ATOM 716 C C . ARG A 1 88 ? 10.961 13.877 5.622 1.00 97.50 88 ARG A C 1
ATOM 718 O O . ARG A 1 88 ? 11.724 13.046 6.101 1.00 97.50 88 ARG A O 1
ATOM 725 N N . GLY A 1 89 ? 10.692 15.028 6.241 1.00 97.75 89 GLY A N 1
ATOM 726 C CA . GLY A 1 89 ? 11.340 15.403 7.505 1.00 97.75 89 GLY A CA 1
ATOM 727 C C . GLY A 1 89 ? 11.005 14.461 8.671 1.00 97.75 89 GLY A C 1
ATOM 728 O O . GLY A 1 89 ? 11.847 14.199 9.535 1.00 97.75 89 GLY A O 1
ATOM 729 N N . ASP A 1 90 ? 9.796 13.900 8.690 1.00 98.00 90 ASP A N 1
ATOM 730 C CA . ASP A 1 90 ? 9.392 12.926 9.707 1.00 98.00 90 ASP A CA 1
ATOM 731 C C . ASP A 1 90 ? 9.979 11.537 9.432 1.00 98.00 90 ASP A C 1
ATOM 733 O O . ASP A 1 90 ? 10.331 10.837 10.382 1.00 98.00 90 ASP A O 1
ATOM 737 N N . VAL A 1 91 ? 10.172 11.172 8.161 1.00 98.25 91 VAL A N 1
ATOM 738 C CA . VAL A 1 91 ? 10.910 9.960 7.774 1.00 98.25 91 VAL A CA 1
ATOM 739 C C . VAL A 1 91 ? 12.383 10.071 8.170 1.00 98.25 91 VAL A C 1
ATOM 741 O O . VAL A 1 91 ? 12.900 9.203 8.869 1.00 98.25 91 VAL A O 1
ATOM 744 N N . GLU A 1 92 ? 13.054 11.166 7.806 1.00 97.62 92 GLU A N 1
ATOM 745 C CA . GLU A 1 92 ? 14.475 11.393 8.114 1.00 97.62 92 GLU A CA 1
ATOM 746 C C . GLU A 1 92 ? 14.749 11.457 9.626 1.00 97.62 92 GLU A C 1
ATOM 748 O O . GLU A 1 92 ? 15.802 11.016 10.088 1.00 97.62 92 GLU A O 1
ATOM 753 N N . SER A 1 93 ? 13.804 11.981 10.414 1.00 97.62 93 SER A N 1
ATOM 754 C CA . SER A 1 93 ? 13.922 12.036 11.878 1.00 97.62 93 SER A CA 1
ATOM 755 C C . SER A 1 93 ? 13.481 10.755 12.598 1.00 97.62 93 SER A C 1
ATOM 757 O O . SER A 1 93 ? 13.633 10.674 13.818 1.00 97.62 93 SER A O 1
ATOM 759 N N . GLY A 1 94 ? 12.943 9.766 11.876 1.00 96.94 94 GLY A N 1
ATOM 760 C CA . GLY A 1 94 ? 12.442 8.509 12.439 1.00 96.94 94 GLY A CA 1
ATOM 761 C C . GLY A 1 94 ? 11.095 8.621 13.160 1.00 96.94 94 GLY A C 1
ATOM 762 O O . GLY A 1 94 ? 10.680 7.674 13.821 1.00 96.94 94 GLY A O 1
ATOM 763 N N . LYS A 1 95 ? 10.395 9.757 13.048 1.00 97.31 95 LYS A N 1
ATOM 764 C CA . LYS A 1 95 ? 9.026 9.920 13.569 1.00 97.31 95 LYS A CA 1
ATOM 765 C C . LYS A 1 95 ? 7.995 9.155 12.744 1.00 97.31 95 LYS A C 1
ATOM 767 O O . LYS A 1 95 ? 6.957 8.781 13.276 1.00 97.31 95 LYS A O 1
ATOM 772 N N . LEU A 1 96 ? 8.276 8.955 11.458 1.00 98.31 96 LEU A N 1
ATOM 773 C CA . LEU A 1 96 ? 7.480 8.143 10.551 1.00 98.31 96 LEU A CA 1
ATOM 774 C C . LEU A 1 96 ? 8.364 7.050 9.952 1.00 98.31 96 LEU A C 1
ATOM 776 O O . LEU A 1 96 ? 9.264 7.325 9.164 1.00 98.31 96 LEU A O 1
ATOM 780 N N . ILE A 1 97 ? 8.092 5.800 10.309 1.00 98.62 97 ILE A N 1
ATOM 781 C CA . ILE A 1 97 ? 8.859 4.646 9.839 1.00 98.62 97 ILE A CA 1
ATOM 782 C C . ILE A 1 97 ? 8.082 3.983 8.699 1.00 98.62 97 ILE A C 1
ATOM 784 O O . ILE A 1 97 ? 6.954 3.530 8.889 1.00 98.62 97 ILE A O 1
ATOM 788 N N . LEU A 1 98 ? 8.673 3.943 7.502 1.00 98.62 98 LEU A N 1
ATOM 789 C CA . LEU A 1 98 ? 8.052 3.321 6.322 1.00 98.62 98 LEU A CA 1
ATOM 790 C C . LEU A 1 98 ? 8.495 1.869 6.111 1.00 98.62 98 LEU A C 1
ATOM 792 O O . LEU A 1 98 ? 7.736 1.080 5.557 1.00 98.62 98 LEU A O 1
ATOM 796 N N . ASP A 1 99 ? 9.716 1.527 6.531 1.00 98.50 99 ASP A N 1
ATOM 797 C CA . ASP A 1 99 ? 10.284 0.192 6.348 1.00 98.50 99 ASP A CA 1
ATOM 798 C C . ASP A 1 99 ? 9.574 -0.834 7.250 1.00 98.50 99 ASP A C 1
ATOM 800 O O . ASP A 1 99 ? 9.655 -0.717 8.475 1.00 98.50 99 ASP A O 1
ATOM 804 N N . PRO A 1 100 ? 8.901 -1.850 6.682 1.00 98.62 100 PRO A N 1
ATOM 805 C CA . PRO A 1 100 ? 8.142 -2.827 7.454 1.00 98.62 100 PRO A CA 1
ATOM 806 C C . PRO A 1 100 ? 9.004 -3.763 8.303 1.00 98.62 100 PRO A C 1
ATOM 808 O O . PRO A 1 100 ? 8.467 -4.383 9.218 1.00 98.62 100 PRO A O 1
ATOM 811 N N . PHE A 1 101 ? 10.315 -3.850 8.053 1.00 98.38 101 PHE A N 1
ATOM 812 C CA . PHE A 1 101 ? 11.233 -4.618 8.901 1.00 98.38 101 PHE A CA 1
ATOM 813 C C . PHE A 1 101 ? 11.649 -3.876 10.176 1.00 98.38 101 PHE A C 1
ATOM 815 O O . PHE A 1 101 ? 12.280 -4.467 11.052 1.00 98.38 101 PHE A O 1
ATOM 822 N N . THR A 1 102 ? 11.311 -2.592 10.288 1.00 98.19 102 THR A N 1
ATOM 823 C CA . THR A 1 102 ? 11.611 -1.778 11.464 1.00 98.19 102 THR A CA 1
ATOM 824 C C . THR A 1 102 ? 10.385 -1.703 12.378 1.00 98.19 102 THR A C 1
ATOM 826 O O . THR A 1 102 ? 9.274 -1.397 11.934 1.00 98.19 102 THR A O 1
ATOM 829 N N . ASP A 1 103 ? 10.583 -1.963 13.672 1.00 95.00 103 ASP A N 1
ATOM 830 C CA . ASP A 1 103 ? 9.525 -1.850 14.679 1.00 95.00 103 ASP A CA 1
ATOM 831 C C . ASP A 1 103 ? 8.917 -0.441 14.692 1.00 95.00 103 ASP A C 1
ATOM 833 O O . ASP A 1 103 ? 9.624 0.565 14.623 1.00 95.00 103 ASP A O 1
ATOM 837 N N . GLY A 1 104 ? 7.590 -0.368 14.800 1.00 95.56 104 GLY A N 1
ATOM 838 C CA . GLY A 1 104 ? 6.863 0.901 14.735 1.00 95.56 104 GLY A CA 1
ATOM 839 C C . GLY A 1 104 ? 6.638 1.429 13.316 1.00 95.56 104 GLY A C 1
ATOM 840 O O . GLY A 1 104 ? 6.252 2.587 13.165 1.00 95.56 104 GLY A O 1
ATOM 841 N N . SER A 1 105 ? 6.852 0.611 12.277 1.00 98.44 105 SER A N 1
ATOM 842 C CA . SER A 1 105 ? 6.460 0.974 10.913 1.00 98.44 105 SER A CA 1
ATOM 843 C C . SER A 1 105 ? 4.967 1.298 10.812 1.00 98.44 105 SER A C 1
ATOM 845 O O . SER A 1 105 ? 4.134 0.687 11.484 1.00 98.44 105 SER A O 1
ATOM 847 N N . ALA A 1 106 ? 4.615 2.252 9.947 1.00 98.38 106 ALA A N 1
ATOM 848 C CA . ALA A 1 106 ? 3.240 2.730 9.803 1.00 98.38 106 ALA A CA 1
ATOM 849 C C . ALA A 1 106 ? 2.261 1.588 9.477 1.00 98.38 106 ALA A C 1
ATOM 851 O O . ALA A 1 106 ? 1.231 1.445 10.132 1.00 98.38 106 ALA A O 1
ATOM 852 N N . CYS A 1 107 ? 2.624 0.724 8.520 1.00 98.62 107 CYS A N 1
ATOM 853 C CA . CYS A 1 107 ? 1.809 -0.436 8.154 1.00 98.62 107 CYS A CA 1
ATOM 854 C C . CYS A 1 107 ? 1.613 -1.387 9.338 1.00 98.62 107 CYS A C 1
ATOM 856 O O . CYS A 1 107 ? 0.484 -1.805 9.594 1.00 98.62 107 CYS A O 1
ATOM 858 N N . LYS A 1 108 ? 2.684 -1.696 10.083 1.00 98.38 108 LYS A N 1
ATOM 859 C CA . LYS A 1 108 ? 2.592 -2.563 11.258 1.00 98.38 108 LYS A CA 1
ATOM 860 C C . LYS A 1 108 ? 1.716 -1.946 12.345 1.00 98.38 108 LYS A C 1
ATOM 862 O O . LYS A 1 108 ? 0.895 -2.653 12.913 1.00 98.38 108 LYS A O 1
ATOM 867 N N . GLY A 1 109 ? 1.823 -0.638 12.580 1.00 98.12 109 GLY A N 1
ATOM 868 C CA . GLY A 1 109 ? 0.970 0.078 13.529 1.00 98.12 109 GLY A CA 1
ATOM 869 C C . GLY A 1 109 ? -0.520 -0.040 13.194 1.00 98.12 109 GLY A C 1
ATOM 870 O O . GLY A 1 109 ? -1.325 -0.325 14.076 1.00 98.12 109 GLY A O 1
ATOM 871 N N . TRP A 1 110 ? -0.895 0.108 11.920 1.00 98.50 110 TRP A N 1
ATOM 872 C CA . TRP A 1 110 ? -2.292 -0.041 11.487 1.00 98.50 110 TRP A CA 1
ATOM 873 C C . TRP A 1 110 ? -2.797 -1.486 11.568 1.00 98.50 110 TRP A C 1
ATOM 875 O O . TRP A 1 110 ? -3.968 -1.710 11.874 1.00 98.50 110 TRP A O 1
ATOM 885 N N . ILE A 1 111 ? -1.925 -2.459 11.284 1.00 98.56 111 ILE A N 1
ATOM 886 C CA . ILE A 1 111 ? -2.226 -3.889 11.425 1.00 98.56 111 ILE A CA 1
ATOM 887 C C . ILE A 1 111 ? -2.439 -4.238 12.900 1.00 98.56 111 ILE A C 1
ATOM 889 O O . ILE A 1 111 ? -3.469 -4.810 13.238 1.00 98.56 111 ILE A O 1
ATOM 893 N N . ASP A 1 112 ? -1.507 -3.849 13.773 1.00 97.69 112 ASP A N 1
ATOM 894 C CA . ASP A 1 112 ? -1.540 -4.159 15.205 1.00 97.69 112 ASP A CA 1
ATOM 895 C C . ASP A 1 112 ? -2.746 -3.518 15.911 1.00 97.69 112 ASP A C 1
ATOM 897 O O . ASP A 1 112 ? -3.286 -4.089 16.858 1.00 97.69 112 ASP A O 1
ATOM 901 N N . ALA A 1 113 ? -3.202 -2.359 15.426 1.00 97.12 113 ALA A N 1
ATOM 902 C CA . ALA A 1 113 ? -4.415 -1.700 15.904 1.00 97.12 113 ALA A CA 1
ATOM 903 C C . ALA A 1 113 ? -5.718 -2.418 15.488 1.00 97.12 113 ALA A C 1
ATOM 905 O O . ALA A 1 113 ? -6.804 -2.011 15.890 1.00 97.12 113 ALA A O 1
ATOM 906 N N . GLY A 1 114 ? -5.637 -3.472 14.668 1.00 97.25 114 GLY A N 1
ATOM 907 C CA . GLY A 1 114 ? -6.796 -4.255 14.234 1.00 97.25 114 GLY A CA 1
ATOM 908 C C . GLY A 1 114 ? -7.697 -3.538 13.229 1.00 97.25 114 GLY A C 1
ATOM 909 O O . GLY A 1 114 ? -8.801 -3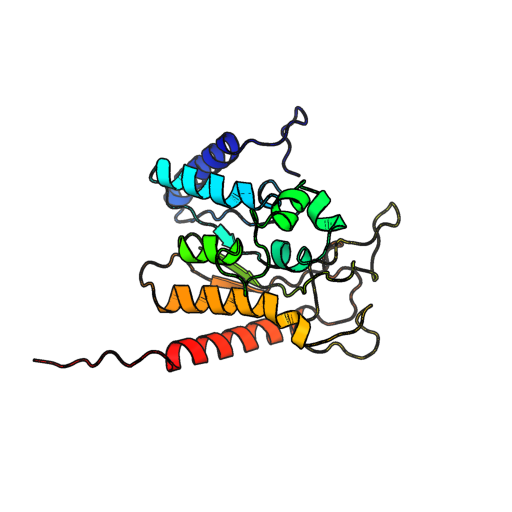.998 12.947 1.00 97.25 114 GLY A O 1
ATOM 910 N N . TRP A 1 115 ? -7.237 -2.421 12.658 1.00 98.06 115 TRP A N 1
ATOM 911 C CA . TRP A 1 115 ? -8.050 -1.573 11.785 1.00 98.06 115 TRP A CA 1
ATOM 912 C C . TRP A 1 115 ? -8.267 -2.159 10.389 1.00 98.06 115 TRP A C 1
ATOM 914 O O . TRP A 1 115 ? -9.175 -1.733 9.680 1.00 98.06 115 TRP A O 1
ATOM 924 N N . VAL A 1 116 ? -7.430 -3.098 9.943 1.00 98.50 116 VAL A N 1
ATOM 925 C CA . VAL A 1 116 ? -7.453 -3.577 8.553 1.00 98.50 116 VAL A CA 1
ATOM 926 C C . VAL A 1 116 ? -8.669 -4.475 8.305 1.00 98.50 116 VAL A C 1
ATOM 928 O O . VAL A 1 116 ? -8.688 -5.637 8.699 1.00 98.50 116 VAL A O 1
ATOM 931 N N . GLY A 1 117 ? -9.671 -3.940 7.604 1.00 97.75 117 GLY A N 1
ATOM 932 C CA . GLY A 1 117 ? -10.869 -4.675 7.181 1.00 97.75 117 GLY A CA 1
ATOM 933 C C . GLY A 1 117 ? -10.749 -5.281 5.779 1.00 97.75 117 GLY A C 1
ATOM 934 O O . GLY A 1 117 ? -11.375 -6.295 5.464 1.00 97.75 117 GLY A O 1
ATOM 935 N N . HIS A 1 118 ? -9.918 -4.677 4.930 1.00 98.38 118 HIS A N 1
ATOM 936 C CA . HIS A 1 118 ? -9.644 -5.122 3.567 1.00 98.38 118 HIS A CA 1
ATOM 937 C C . HIS A 1 118 ? -8.186 -4.811 3.201 1.00 98.38 118 HIS A C 1
ATOM 939 O O . HIS A 1 118 ? -7.592 -3.897 3.763 1.00 98.38 118 HIS A O 1
ATOM 945 N N . CYS A 1 119 ? -7.592 -5.552 2.269 1.00 98.62 119 CYS A N 1
ATOM 946 C CA . CYS A 1 119 ? -6.261 -5.267 1.744 1.00 98.62 119 CYS A CA 1
ATOM 947 C C . CYS A 1 119 ? -6.260 -5.350 0.217 1.00 98.62 119 CYS A C 1
ATOM 949 O O . CYS A 1 119 ? -6.748 -6.327 -0.359 1.00 98.62 119 CYS A O 1
ATOM 951 N N . HIS A 1 120 ? -5.683 -4.331 -0.410 1.00 98.50 120 HIS A N 1
ATOM 952 C CA . HIS A 1 120 ? -5.369 -4.294 -1.829 1.00 98.50 120 HIS A CA 1
ATOM 953 C C . HIS A 1 120 ? -3.920 -4.750 -2.022 1.00 98.50 120 HIS A C 1
ATOM 955 O O . HIS A 1 120 ? -2.965 -4.137 -1.542 1.00 98.50 120 HIS A O 1
ATOM 961 N N . ALA A 1 121 ? -3.750 -5.860 -2.732 1.00 97.62 121 ALA A N 1
ATOM 962 C CA . ALA A 1 121 ? -2.476 -6.512 -2.968 1.00 97.62 121 ALA A CA 1
ATOM 963 C C . ALA A 1 121 ? -1.988 -6.261 -4.401 1.00 97.62 121 ALA A C 1
ATOM 965 O O . ALA A 1 121 ? -2.089 -7.112 -5.291 1.00 97.62 121 ALA A O 1
ATOM 966 N N . ARG A 1 122 ? -1.424 -5.074 -4.615 1.00 96.75 122 ARG A N 1
ATOM 967 C CA . ARG A 1 122 ? -0.610 -4.732 -5.786 1.00 96.75 122 ARG A CA 1
ATOM 968 C C . ARG A 1 122 ? 0.839 -4.624 -5.350 1.00 96.75 122 ARG A C 1
ATOM 970 O O . ARG A 1 122 ? 1.147 -3.802 -4.494 1.00 96.75 122 ARG A O 1
ATOM 977 N N . SER A 1 123 ? 1.733 -5.420 -5.927 1.00 98.12 123 SER A N 1
ATOM 978 C CA . SER A 1 123 ? 3.143 -5.333 -5.552 1.00 98.12 123 SER A CA 1
ATOM 979 C C . SER A 1 123 ? 3.793 -4.047 -6.028 1.00 98.12 123 SER A C 1
ATOM 981 O O . SER A 1 123 ? 3.526 -3.562 -7.125 1.00 98.12 123 SER A O 1
ATOM 983 N N . THR A 1 124 ? 4.697 -3.541 -5.203 1.00 98.06 124 THR A N 1
ATOM 984 C CA . THR A 1 124 ? 5.658 -2.490 -5.528 1.00 98.06 124 THR A CA 1
ATOM 985 C C . THR A 1 124 ? 6.952 -2.770 -4.762 1.00 98.06 124 THR A C 1
ATOM 987 O O . THR A 1 124 ? 7.018 -3.736 -3.997 1.00 98.06 124 THR A O 1
ATOM 990 N N . VAL A 1 125 ? 7.972 -1.943 -4.953 1.00 98.62 125 VAL A N 1
ATOM 991 C CA . VAL A 1 125 ? 9.274 -2.074 -4.288 1.00 98.62 125 VAL A CA 1
ATOM 992 C C . VAL A 1 125 ? 9.746 -0.728 -3.732 1.00 98.62 125 VAL A C 1
ATOM 994 O O . VAL A 1 125 ? 9.259 0.304 -4.194 1.00 98.62 125 VAL A O 1
ATOM 997 N N . PRO A 1 126 ? 10.665 -0.697 -2.750 1.00 98.56 126 PRO A N 1
ATOM 998 C CA . PRO A 1 126 ? 11.322 0.538 -2.324 1.0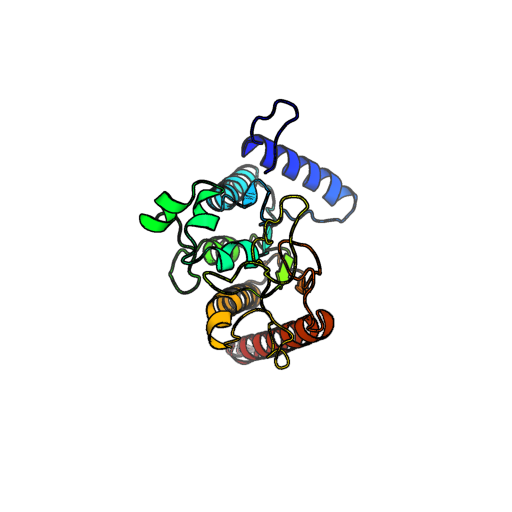0 98.56 126 PRO A CA 1
ATOM 999 C C . PRO A 1 126 ? 11.906 1.316 -3.502 1.00 98.56 126 PRO A C 1
ATOM 1001 O O . PRO A 1 126 ? 12.475 0.717 -4.413 1.00 98.56 126 PRO A O 1
ATOM 1004 N N . ASN A 1 127 ? 11.752 2.642 -3.483 1.00 97.94 127 ASN A N 1
ATOM 1005 C CA . ASN A 1 127 ? 12.227 3.543 -4.532 1.00 97.94 127 ASN A CA 1
ATOM 1006 C C . ASN A 1 127 ? 11.904 3.038 -5.952 1.00 97.94 127 ASN A C 1
ATOM 1008 O O . ASN A 1 127 ? 12.759 3.043 -6.844 1.00 97.94 127 ASN A O 1
ATOM 1012 N N . ASN A 1 128 ? 10.674 2.538 -6.140 1.00 97.31 128 ASN A N 1
ATOM 1013 C CA . ASN A 1 128 ? 10.269 1.931 -7.403 1.00 97.31 128 ASN A CA 1
ATOM 1014 C C . ASN A 1 128 ? 10.463 2.935 -8.554 1.00 97.31 128 ASN A C 1
ATOM 1016 O O . ASN A 1 128 ? 10.084 4.104 -8.411 1.00 97.31 128 ASN A O 1
ATOM 1020 N N . PRO A 1 129 ? 11.023 2.523 -9.707 1.00 95.00 129 PRO A N 1
ATOM 1021 C CA . PRO A 1 129 ? 11.038 3.363 -10.894 1.00 95.00 129 PRO A CA 1
ATOM 1022 C C . PRO A 1 129 ? 9.644 3.883 -11.249 1.00 95.00 129 PRO A C 1
ATOM 1024 O O . PRO A 1 129 ? 8.655 3.151 -11.202 1.00 95.00 129 PRO A O 1
ATOM 1027 N N . LYS A 1 130 ? 9.604 5.139 -11.706 1.00 97.00 130 LYS A N 1
ATOM 1028 C CA . LYS A 1 130 ? 8.443 5.726 -12.388 1.00 97.00 130 LYS A CA 1
ATOM 1029 C C . LYS A 1 130 ? 7.968 4.813 -13.524 1.00 97.00 130 LYS A C 1
ATOM 1031 O O . LYS A 1 130 ? 8.767 4.075 -14.102 1.00 97.00 130 LYS A O 1
ATOM 1036 N N . ASN A 1 131 ? 6.692 4.910 -13.889 1.00 96.38 131 ASN A N 1
ATOM 1037 C CA . ASN A 1 131 ? 6.157 4.177 -15.035 1.00 96.38 131 ASN A CA 1
ATOM 1038 C C . ASN A 1 131 ? 6.704 4.779 -16.342 1.00 96.38 131 ASN A C 1
ATOM 1040 O O . ASN A 1 131 ? 6.170 5.762 -16.858 1.00 96.38 131 ASN A O 1
ATOM 1044 N N . LEU A 1 132 ? 7.787 4.201 -16.866 1.00 95.62 132 LEU A N 1
ATOM 1045 C CA . LEU A 1 132 ? 8.471 4.715 -18.057 1.00 95.62 132 LEU A CA 1
ATOM 1046 C C . LEU A 1 132 ? 7.784 4.322 -19.375 1.00 95.62 132 LEU A C 1
ATOM 1048 O O . LEU A 1 132 ? 8.164 4.835 -20.427 1.00 95.62 132 LEU A O 1
ATOM 1052 N N . ASP A 1 133 ? 6.790 3.431 -19.336 1.00 94.31 133 ASP A N 1
ATOM 1053 C CA . ASP A 1 133 ? 6.063 2.972 -20.526 1.00 94.31 133 ASP A CA 1
ATOM 1054 C C . ASP A 1 133 ? 4.886 3.901 -20.908 1.00 94.31 133 ASP A C 1
ATOM 1056 O O . ASP A 1 133 ? 4.308 3.738 -21.985 1.00 94.31 133 ASP A O 1
ATOM 1060 N N . ALA A 1 134 ? 4.550 4.898 -20.078 1.00 94.94 134 ALA A N 1
ATOM 1061 C CA . ALA A 1 134 ? 3.483 5.869 -20.336 1.00 94.94 134 ALA A CA 1
ATOM 1062 C C . ALA A 1 134 ? 3.829 7.283 -19.835 1.00 94.94 134 ALA A C 1
ATOM 1064 O O . ALA A 1 134 ? 4.671 7.460 -18.951 1.00 94.94 134 ALA A O 1
ATOM 1065 N N . VAL A 1 135 ? 3.174 8.295 -20.413 1.00 97.12 135 VAL A N 1
ATOM 1066 C CA . VAL A 1 135 ? 3.273 9.706 -20.005 1.00 97.12 135 VAL A CA 1
ATOM 1067 C C . VAL A 1 135 ? 1.907 10.388 -20.067 1.00 97.12 135 VAL A C 1
ATOM 1069 O O . VAL A 1 135 ? 1.068 10.016 -20.884 1.00 97.12 135 VAL A O 1
ATOM 1072 N N . ASP A 1 136 ? 1.702 11.410 -19.238 1.00 95.88 136 ASP A N 1
ATOM 1073 C CA . ASP A 1 136 ? 0.534 12.290 -19.328 1.00 95.88 136 ASP A CA 1
ATOM 1074 C C . ASP A 1 136 ? 0.634 13.314 -20.480 1.00 95.88 136 ASP A C 1
ATOM 1076 O O . ASP A 1 136 ? 1.618 13.379 -21.221 1.00 95.88 136 ASP A O 1
ATOM 1080 N N . GLU A 1 137 ? -0.384 14.171 -20.607 1.00 95.94 137 GLU A N 1
ATOM 1081 C CA . GLU A 1 137 ? -0.447 15.257 -21.601 1.00 95.94 137 GLU A CA 1
ATOM 1082 C C . GLU A 1 137 ? 0.712 16.267 -21.497 1.00 95.94 137 GLU A C 1
ATOM 1084 O O . GLU A 1 137 ? 0.990 16.998 -22.448 1.00 95.94 137 GLU A O 1
ATOM 1089 N N . GLN A 1 138 ? 1.395 16.320 -20.349 1.00 96.12 138 GLN A N 1
ATOM 1090 C CA . GLN A 1 138 ? 2.538 17.196 -20.084 1.00 96.12 138 GLN A CA 1
ATOM 1091 C C . GLN A 1 138 ? 3.881 16.468 -20.265 1.00 96.12 138 GLN A C 1
ATOM 1093 O O . GLN A 1 138 ? 4.934 17.060 -20.022 1.00 96.12 138 GLN A O 1
ATOM 1098 N N . GLY A 1 139 ? 3.866 15.204 -20.699 1.00 96.50 139 GLY A N 1
ATOM 1099 C CA . GLY A 1 139 ? 5.060 14.384 -20.894 1.00 96.50 139 GLY A CA 1
ATOM 1100 C C . GLY A 1 139 ? 5.653 13.828 -19.597 1.00 96.50 139 GLY A C 1
ATOM 1101 O O . GLY A 1 139 ? 6.816 13.426 -19.592 1.00 96.50 139 GLY A O 1
ATOM 1102 N N . ARG A 1 140 ? 4.899 13.822 -18.491 1.00 96.06 140 ARG A N 1
ATOM 1103 C CA . ARG A 1 140 ? 5.356 13.305 -17.193 1.00 96.06 140 ARG A CA 1
ATOM 1104 C C . ARG A 1 140 ? 5.010 11.828 -17.058 1.00 96.06 140 ARG A C 1
ATOM 1106 O O . ARG A 1 140 ? 3.889 11.423 -17.350 1.00 96.06 140 ARG A O 1
ATOM 1113 N N . HIS A 1 141 ? 5.966 11.042 -16.580 1.00 96.81 141 HIS A N 1
ATOM 1114 C CA . HIS A 1 141 ? 5.761 9.633 -16.251 1.00 96.81 141 HIS A CA 1
ATOM 1115 C C . HIS A 1 141 ? 4.912 9.458 -14.990 1.00 96.81 141 HIS A C 1
ATOM 1117 O O . HIS A 1 141 ? 4.954 10.300 -14.090 1.00 96.81 141 HIS A O 1
ATOM 1123 N N . GLY A 1 142 ? 4.196 8.335 -14.911 1.00 95.81 142 GLY A N 1
ATOM 1124 C CA . GLY A 1 142 ? 3.461 7.952 -13.709 1.00 95.81 142 GLY A CA 1
ATOM 1125 C C . GLY A 1 142 ? 4.373 7.614 -12.529 1.00 95.81 142 GLY A C 1
ATOM 1126 O O . GLY A 1 142 ? 5.555 7.310 -12.697 1.00 95.81 142 GLY A O 1
ATOM 1127 N N . ARG A 1 143 ? 3.808 7.638 -11.322 1.00 96.38 143 ARG A N 1
ATOM 1128 C CA . ARG A 1 143 ? 4.546 7.576 -10.047 1.00 96.38 143 ARG A CA 1
ATOM 1129 C C . ARG A 1 143 ? 5.226 6.243 -9.709 1.00 96.38 143 ARG A C 1
ATOM 1131 O O . ARG A 1 143 ? 6.013 6.201 -8.772 1.00 96.38 143 ARG A O 1
ATOM 1138 N N . GLY A 1 144 ? 4.967 5.168 -10.457 1.00 95.25 144 GLY A N 1
ATOM 1139 C CA . GLY A 1 144 ? 5.624 3.879 -10.219 1.00 95.25 144 GLY A CA 1
ATOM 1140 C C . GLY A 1 144 ? 5.061 3.146 -9.002 1.00 95.25 144 GLY A C 1
ATOM 1141 O O . GLY A 1 144 ? 5.797 2.647 -8.160 1.00 95.25 144 GLY A O 1
ATOM 1142 N N . ILE A 1 145 ? 3.741 3.053 -8.881 1.00 97.12 145 ILE A N 1
ATOM 1143 C CA . ILE A 1 145 ? 3.055 2.381 -7.764 1.00 97.12 145 ILE A CA 1
ATOM 1144 C C . ILE A 1 145 ? 2.709 0.926 -8.145 1.00 97.12 145 ILE A C 1
ATOM 1146 O O . ILE A 1 145 ? 1.749 0.333 -7.664 1.00 97.12 145 ILE A O 1
ATOM 1150 N N . GLN A 1 146 ? 3.467 0.328 -9.066 1.00 97.75 146 GLN A N 1
ATOM 1151 C CA . GLN A 1 146 ? 3.308 -1.068 -9.460 1.00 97.75 146 GLN A CA 1
ATOM 1152 C C . GLN A 1 146 ? 4.644 -1.664 -9.896 1.00 97.75 146 GLN A C 1
ATOM 1154 O O . GLN A 1 146 ? 5.394 -1.057 -10.656 1.00 97.75 146 GLN A O 1
ATOM 1159 N N . TYR A 1 147 ? 4.908 -2.886 -9.454 1.00 98.38 147 TYR A N 1
ATOM 1160 C CA . TYR A 1 147 ? 6.067 -3.679 -9.832 1.00 98.38 147 TYR A CA 1
ATOM 1161 C C . TYR A 1 147 ? 5.622 -5.100 -10.186 1.00 98.38 147 TYR A C 1
ATOM 1163 O O . TYR A 1 147 ? 4.794 -5.655 -9.455 1.00 98.38 147 TYR A O 1
ATOM 1171 N N . PRO A 1 148 ? 6.142 -5.722 -11.261 1.00 98.06 148 PRO A N 1
ATOM 1172 C CA . PRO A 1 148 ? 5.828 -7.112 -11.586 1.00 98.06 148 PRO A CA 1
ATOM 1173 C C . PRO A 1 148 ? 6.140 -8.047 -10.410 1.00 98.06 148 PRO A C 1
ATOM 1175 O O . PRO A 1 148 ? 7.275 -8.116 -9.939 1.00 98.06 148 PRO A O 1
ATOM 1178 N N . PHE A 1 149 ? 5.137 -8.782 -9.936 1.00 98.62 149 PHE A N 1
ATOM 1179 C CA . PHE A 1 149 ? 5.290 -9.736 -8.839 1.00 98.62 149 PHE A CA 1
ATOM 1180 C C . PHE A 1 149 ? 6.165 -10.942 -9.225 1.00 98.62 149 PHE A C 1
ATOM 1182 O O . PHE A 1 149 ? 6.988 -11.418 -8.446 1.00 98.62 149 PHE A O 1
ATOM 1189 N N . ALA A 1 150 ? 5.981 -11.439 -10.443 1.00 98.06 150 ALA A N 1
ATOM 1190 C CA . ALA A 1 150 ? 6.710 -12.539 -11.055 1.00 98.06 150 ALA A CA 1
ATOM 1191 C C . ALA A 1 150 ? 7.642 -12.009 -12.159 1.00 98.06 150 ALA A C 1
ATOM 1193 O O . ALA A 1 150 ? 7.361 -10.947 -12.727 1.00 98.06 150 ALA A O 1
ATOM 1194 N N . PRO A 1 151 ? 8.721 -12.742 -12.506 1.00 97.50 151 PRO A N 1
ATOM 1195 C CA . PRO A 1 151 ? 9.685 -12.291 -13.503 1.00 97.50 151 PRO A CA 1
ATOM 1196 C C . PRO A 1 151 ? 8.989 -11.970 -14.835 1.00 97.50 151 PRO A C 1
ATOM 1198 O O . PRO A 1 151 ? 8.390 -12.867 -15.438 1.00 97.50 151 PRO A O 1
ATOM 1201 N N . PRO A 1 152 ? 9.057 -10.718 -15.319 1.00 95.81 152 PRO A N 1
ATOM 1202 C CA . PRO A 1 152 ? 8.530 -10.369 -16.626 1.00 95.81 152 PRO A CA 1
ATOM 1203 C C . PRO A 1 152 ? 9.423 -10.958 -17.727 1.00 95.81 152 PRO A C 1
ATOM 1205 O O . PRO A 1 152 ? 10.623 -11.171 -17.541 1.00 95.81 152 PRO A O 1
ATOM 1208 N N . ALA A 1 153 ? 8.852 -11.195 -18.910 1.00 94.88 153 ALA A N 1
ATOM 1209 C CA . ALA A 1 153 ? 9.639 -11.597 -20.072 1.00 94.88 153 ALA A CA 1
ATOM 1210 C C . ALA A 1 153 ? 10.675 -10.511 -20.459 1.00 94.88 153 ALA A C 1
ATOM 1212 O O . ALA A 1 153 ? 10.479 -9.323 -20.179 1.00 94.88 153 ALA A O 1
ATOM 1213 N N . PRO A 1 154 ? 11.778 -10.864 -21.140 1.00 93.69 154 PRO A N 1
ATOM 1214 C CA . PRO A 1 154 ? 12.745 -9.867 -21.591 1.00 93.69 154 PRO A CA 1
ATOM 1215 C C . PRO A 1 154 ? 12.086 -8.745 -22.414 1.00 93.69 154 PRO A C 1
ATOM 1217 O O . PRO A 1 154 ? 11.393 -9.008 -23.394 1.00 93.69 154 PRO A O 1
ATOM 1220 N N . GLY A 1 155 ? 12.305 -7.489 -22.011 1.00 91.56 155 GLY A N 1
ATOM 1221 C CA . GLY A 1 155 ? 11.840 -6.293 -22.730 1.00 91.56 155 GLY A CA 1
ATOM 1222 C C . GLY A 1 155 ? 10.381 -5.874 -22.494 1.00 91.56 155 GLY A C 1
ATOM 1223 O O . GLY A 1 155 ? 9.945 -4.868 -23.064 1.00 91.56 155 GLY A O 1
ATOM 1224 N N . VAL A 1 156 ? 9.615 -6.595 -21.664 1.00 94.50 156 VAL A N 1
ATOM 1225 C CA . VAL A 1 156 ? 8.203 -6.244 -21.390 1.00 94.50 156 VAL A CA 1
ATOM 1226 C C . VAL A 1 156 ? 8.002 -5.377 -20.144 1.00 94.50 156 VAL A C 1
ATOM 1228 O O . VAL A 1 156 ? 6.895 -4.900 -19.907 1.00 94.50 156 VAL A O 1
ATOM 1231 N N . TYR A 1 157 ? 9.067 -5.171 -19.369 1.00 95.44 157 TYR A N 1
ATOM 1232 C CA . TYR A 1 157 ? 9.129 -4.227 -18.260 1.00 95.44 157 TYR A CA 1
ATOM 1233 C C . TYR A 1 157 ? 10.261 -3.230 -18.514 1.00 95.44 157 TYR A C 1
ATOM 1235 O O . TYR A 1 157 ? 11.336 -3.610 -18.983 1.00 95.44 157 TYR A O 1
ATOM 1243 N N . HIS A 1 158 ? 10.007 -1.955 -18.238 1.00 93.81 158 HIS A N 1
ATOM 1244 C CA . HIS A 1 158 ? 10.898 -0.840 -18.563 1.00 93.81 158 HIS A CA 1
ATOM 1245 C C . HIS A 1 158 ? 12.146 -0.731 -17.670 1.00 93.81 158 HIS A C 1
ATOM 1247 O O . HIS A 1 158 ? 12.995 0.134 -17.889 1.00 93.81 158 HIS A O 1
ATOM 1253 N N . SER A 1 159 ? 12.272 -1.580 -16.651 1.00 94.56 159 SER A N 1
ATOM 1254 C CA . SER A 1 159 ? 13.353 -1.523 -15.666 1.00 94.56 159 SER A CA 1
ATOM 1255 C C . SER A 1 159 ? 13.861 -2.920 -15.294 1.00 94.56 159 SER A C 1
ATOM 1257 O O . SER A 1 159 ? 13.193 -3.916 -15.582 1.00 94.56 159 SER A O 1
ATOM 1259 N N . PRO A 1 160 ? 15.052 -3.032 -14.674 1.00 95.00 160 PRO A N 1
ATOM 1260 C CA . PRO A 1 160 ? 15.528 -4.300 -14.134 1.00 95.00 160 PRO A CA 1
ATOM 1261 C C . PRO A 1 160 ? 14.535 -4.899 -13.134 1.00 95.00 160 PRO A C 1
ATOM 1263 O O . PRO A 1 160 ? 13.955 -4.184 -12.315 1.00 95.00 160 PRO A O 1
ATOM 1266 N N . TRP A 1 161 ? 14.371 -6.220 -13.198 1.00 97.56 161 TRP A N 1
ATOM 1267 C CA . TRP A 1 161 ? 13.556 -6.970 -12.253 1.00 97.56 161 TRP A CA 1
ATOM 1268 C C . TRP A 1 161 ? 14.440 -7.770 -11.291 1.00 97.56 161 TRP A C 1
ATOM 1270 O O . TRP A 1 161 ? 15.378 -8.438 -11.728 1.00 97.56 161 TRP A O 1
ATOM 1280 N N . ASP A 1 162 ? 14.132 -7.710 -10.000 1.00 97.56 162 ASP A N 1
ATOM 1281 C CA . ASP A 1 162 ? 14.827 -8.399 -8.920 1.00 97.56 162 ASP A CA 1
ATOM 1282 C C . ASP A 1 162 ? 13.794 -8.869 -7.879 1.00 97.56 162 ASP A C 1
ATOM 1284 O O . ASP A 1 162 ? 13.096 -8.038 -7.288 1.00 97.56 162 ASP A O 1
ATOM 1288 N N . PRO A 1 163 ? 13.681 -10.185 -7.623 1.00 97.50 163 PRO A N 1
ATOM 1289 C CA . PRO A 1 163 ? 12.705 -10.711 -6.676 1.00 97.50 163 PRO A CA 1
ATOM 1290 C C . PRO A 1 163 ? 12.950 -10.260 -5.233 1.00 97.50 163 PRO A C 1
ATOM 1292 O O . PRO A 1 163 ? 12.004 -10.263 -4.447 1.00 97.50 163 PRO A O 1
ATOM 1295 N N . VAL A 1 164 ? 14.185 -9.900 -4.867 1.00 97.88 164 VAL A N 1
ATOM 1296 C CA . VAL A 1 164 ? 14.537 -9.501 -3.493 1.00 97.88 164 VAL A CA 1
ATOM 1297 C C . VAL A 1 164 ? 13.899 -8.162 -3.131 1.00 97.88 164 VAL A C 1
ATOM 1299 O O . VAL A 1 164 ? 13.511 -7.951 -1.985 1.00 97.88 164 VAL A O 1
ATOM 1302 N N . GLN A 1 165 ? 13.706 -7.279 -4.110 1.00 97.81 165 GLN A N 1
ATOM 1303 C CA . GLN A 1 165 ? 13.103 -5.967 -3.877 1.00 97.81 165 GLN A CA 1
ATOM 1304 C C . GLN A 1 165 ? 11.632 -6.049 -3.431 1.00 97.81 165 GLN A C 1
ATOM 1306 O O . GLN A 1 165 ? 11.127 -5.133 -2.786 1.00 97.81 165 GLN A O 1
ATOM 1311 N N . LEU A 1 166 ? 10.947 -7.164 -3.714 1.00 98.62 166 LEU A N 1
ATOM 1312 C CA . LEU A 1 166 ? 9.573 -7.412 -3.267 1.00 98.62 166 LEU A CA 1
ATOM 1313 C C . LEU A 1 166 ? 9.463 -7.718 -1.768 1.00 98.62 166 LEU A C 1
ATOM 1315 O O . LEU A 1 166 ? 8.347 -7.782 -1.255 1.00 98.62 166 LEU A O 1
ATOM 1319 N N . GLU A 1 167 ? 10.569 -7.960 -1.059 1.00 98.69 167 GLU A N 1
ATOM 1320 C CA . GLU A 1 167 ? 10.499 -8.468 0.313 1.00 98.69 167 GLU A CA 1
ATOM 1321 C C . GLU A 1 167 ? 9.892 -7.472 1.304 1.00 98.69 167 GLU A C 1
ATOM 1323 O O . GLU A 1 167 ? 9.125 -7.911 2.156 1.00 98.69 167 GLU A O 1
ATOM 1328 N N . SER A 1 168 ? 10.105 -6.158 1.158 1.00 98.69 168 SER A N 1
ATOM 1329 C CA . SER A 1 168 ? 9.412 -5.164 1.997 1.00 98.69 168 SER A CA 1
ATOM 1330 C C . SER A 1 168 ? 7.894 -5.229 1.799 1.00 98.69 168 SER A C 1
ATOM 1332 O O . SER A 1 168 ? 7.133 -5.262 2.758 1.00 98.69 168 SER A O 1
ATOM 1334 N N . TRP A 1 169 ? 7.427 -5.330 0.554 1.00 98.81 169 TRP A N 1
ATOM 1335 C CA . TRP A 1 169 ? 5.998 -5.476 0.276 1.00 98.81 169 TRP A CA 1
ATOM 1336 C C . TRP A 1 169 ? 5.437 -6.786 0.848 1.00 98.81 169 TRP A C 1
ATOM 1338 O O . TRP A 1 169 ? 4.439 -6.794 1.567 1.00 98.81 169 TRP A O 1
ATOM 1348 N N . LYS A 1 170 ? 6.126 -7.906 0.605 1.00 98.88 170 LYS A N 1
ATOM 1349 C CA . LYS A 1 170 ? 5.721 -9.223 1.113 1.00 98.88 170 LYS A CA 1
ATOM 1350 C C . LYS A 1 170 ? 5.684 -9.267 2.635 1.00 98.88 170 LYS A C 1
ATOM 1352 O O . LYS A 1 170 ? 4.827 -9.948 3.192 1.00 98.88 170 LYS A O 1
ATOM 1357 N N . GLU A 1 171 ? 6.593 -8.564 3.300 1.00 98.88 171 GLU A N 1
ATOM 1358 C CA . GLU A 1 171 ? 6.642 -8.505 4.755 1.00 98.88 171 GLU A CA 1
ATOM 1359 C C . GLU A 1 171 ? 5.363 -7.912 5.347 1.00 98.88 171 GLU A C 1
ATOM 1361 O O . GLU A 1 171 ? 4.794 -8.501 6.261 1.00 98.88 171 GLU A O 1
ATOM 1366 N N . VAL A 1 172 ? 4.820 -6.840 4.766 1.00 98.88 172 VAL A N 1
ATOM 1367 C CA . VAL A 1 172 ? 3.537 -6.279 5.221 1.00 98.88 172 VAL A CA 1
ATOM 1368 C C . VAL A 1 172 ? 2.402 -7.299 5.087 1.00 98.88 172 VAL A C 1
ATOM 1370 O O . VAL A 1 172 ? 1.587 -7.446 5.998 1.00 98.88 172 VAL A O 1
ATOM 1373 N N . VAL A 1 173 ? 2.358 -8.055 3.985 1.00 98.88 173 VAL A N 1
ATOM 1374 C CA . VAL A 1 173 ? 1.348 -9.112 3.802 1.00 98.88 173 VAL A CA 1
ATOM 1375 C C . VAL A 1 173 ? 1.514 -10.229 4.835 1.00 98.88 173 VAL A C 1
ATOM 1377 O O . VAL A 1 173 ? 0.518 -10.685 5.401 1.00 98.88 173 VAL A O 1
ATOM 1380 N N . ARG A 1 174 ? 2.752 -10.649 5.130 1.00 98.81 174 ARG A N 1
ATOM 1381 C CA . ARG A 1 174 ? 3.032 -11.632 6.189 1.00 98.81 174 ARG A CA 1
ATOM 1382 C C . ARG A 1 174 ? 2.587 -11.120 7.554 1.00 98.81 174 ARG A C 1
ATOM 1384 O O . ARG A 1 174 ? 1.954 -11.880 8.284 1.00 98.81 174 ARG A O 1
ATOM 1391 N N . GLN A 1 175 ? 2.870 -9.860 7.883 1.00 98.75 175 GLN A N 1
ATOM 1392 C CA . GLN A 1 175 ? 2.453 -9.229 9.138 1.00 98.75 175 GLN A CA 1
ATOM 1393 C C . GLN A 1 175 ? 0.928 -9.199 9.261 1.00 98.75 175 GLN A C 1
ATOM 1395 O O . GLN A 1 175 ? 0.399 -9.629 10.284 1.00 98.75 175 GLN A O 1
ATOM 1400 N N . LEU A 1 176 ? 0.216 -8.794 8.203 1.00 98.81 176 LEU A N 1
ATOM 1401 C CA . LEU A 1 176 ? -1.249 -8.771 8.176 1.00 98.81 176 LEU A CA 1
ATOM 1402 C C . LEU A 1 176 ? -1.845 -10.170 8.378 1.00 98.81 176 LEU A C 1
ATOM 1404 O O . LEU A 1 176 ? -2.717 -10.360 9.224 1.00 98.81 176 LEU A O 1
ATOM 1408 N N . MET A 1 177 ? -1.370 -11.158 7.617 1.00 98.62 177 MET A N 1
ATOM 1409 C CA . MET A 1 177 ? -1.845 -12.539 7.731 1.00 98.62 177 MET A CA 1
ATOM 1410 C C . MET A 1 177 ? -1.525 -13.142 9.098 1.00 98.62 177 MET A C 1
ATOM 1412 O O . MET A 1 177 ? -2.362 -13.822 9.681 1.00 98.62 177 MET A O 1
ATOM 1416 N N . THR A 1 178 ? -0.332 -12.877 9.629 1.00 98.44 178 THR A N 1
ATOM 1417 C CA . THR A 1 178 ? 0.067 -13.344 10.960 1.00 98.44 178 THR A CA 1
ATOM 1418 C C . THR A 1 178 ? -0.814 -12.721 12.032 1.00 98.44 178 THR A C 1
ATOM 1420 O O . THR A 1 178 ? -1.282 -13.443 12.905 1.00 98.44 178 THR A O 1
ATOM 1423 N N . TYR A 1 179 ? -1.082 -11.415 11.961 1.00 98.25 179 TYR A N 1
ATOM 1424 C CA . TYR A 1 179 ? -1.998 -10.753 12.882 1.00 98.25 179 TYR A CA 1
ATOM 1425 C C . TYR A 1 179 ? -3.381 -11.404 12.825 1.00 98.25 179 TYR A C 1
ATOM 1427 O O . TYR A 1 179 ? -3.873 -11.868 13.849 1.00 98.25 179 TYR A O 1
ATOM 1435 N N . HIS A 1 180 ? -3.957 -11.536 11.628 1.00 98.00 180 HIS A N 1
ATOM 1436 C CA . HIS A 1 180 ? -5.270 -12.151 11.439 1.00 98.00 180 HIS A CA 1
ATOM 1437 C C . HIS A 1 180 ? -5.340 -13.588 11.982 1.00 98.00 180 HIS A C 1
ATOM 1439 O O . HIS A 1 180 ? -6.311 -13.951 12.631 1.00 98.00 180 HIS A O 1
ATOM 1445 N N . ALA A 1 181 ? -4.293 -14.395 11.784 1.00 97.50 181 ALA A N 1
ATOM 1446 C CA . ALA A 1 181 ? -4.247 -15.774 12.270 1.00 97.50 181 ALA A CA 1
ATOM 1447 C C . ALA A 1 181 ? -4.196 -15.906 13.806 1.00 97.50 181 ALA A C 1
ATOM 1449 O O . ALA A 1 181 ? -4.453 -16.990 14.319 1.00 97.50 181 ALA A O 1
ATOM 1450 N N . HIS A 1 182 ? -3.822 -14.851 14.536 1.00 96.31 182 HIS A N 1
ATOM 1451 C CA . HIS A 1 182 ? -3.682 -14.878 16.000 1.00 96.31 182 HIS A CA 1
ATOM 1452 C C . HIS A 1 182 ? -4.742 -14.042 16.735 1.00 96.31 182 HIS A C 1
ATOM 14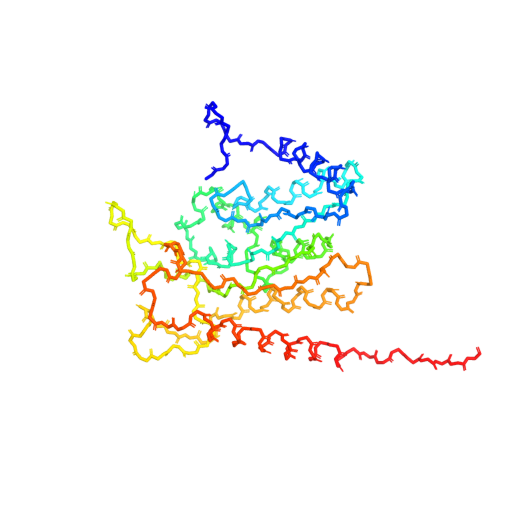54 O O . HIS A 1 182 ? -4.685 -13.952 17.959 1.00 96.31 182 HIS A O 1
ATOM 1460 N N . HIS A 1 183 ? -5.682 -13.426 16.012 1.00 96.44 183 HIS A N 1
ATOM 1461 C CA . HIS A 1 183 ? -6.702 -12.547 16.582 1.00 96.44 183 HIS A CA 1
ATOM 1462 C C . HIS A 1 183 ? -8.076 -12.913 16.017 1.00 96.44 183 HIS A C 1
ATOM 1464 O O . HIS A 1 183 ? -8.418 -12.534 14.896 1.00 96.44 183 HIS A O 1
ATOM 1470 N N . ASP A 1 184 ? -8.870 -13.636 16.809 1.00 93.31 184 ASP A N 1
ATOM 1471 C CA . ASP A 1 184 ? -10.218 -14.089 16.430 1.00 93.31 184 ASP A CA 1
ATOM 1472 C C . ASP A 1 184 ? -11.187 -12.930 16.134 1.00 93.31 184 ASP A C 1
ATOM 1474 O O . ASP A 1 184 ? -12.185 -13.104 15.434 1.00 93.31 184 ASP A O 1
ATOM 1478 N N . ASP A 1 185 ? -10.906 -11.742 16.670 1.00 92.25 185 ASP A N 1
ATOM 1479 C CA . ASP A 1 185 ? -11.662 -10.506 16.473 1.00 92.25 185 ASP A CA 1
ATOM 1480 C C . ASP A 1 185 ? -11.128 -9.633 15.324 1.00 92.25 185 ASP A C 1
ATOM 1482 O O . ASP A 1 185 ? -11.643 -8.537 15.087 1.00 92.25 185 ASP A O 1
ATOM 1486 N N . SER A 1 186 ? -10.135 -10.118 14.570 1.00 94.81 186 SER A N 1
ATOM 1487 C CA . SER A 1 186 ? -9.596 -9.418 13.406 1.00 94.81 186 SER A CA 1
ATOM 1488 C C . SER A 1 186 ? -10.693 -9.072 12.393 1.00 94.81 186 SER A C 1
ATOM 1490 O O . SER A 1 186 ? -11.451 -9.927 11.931 1.00 94.81 186 SER A O 1
ATOM 1492 N N . ALA A 1 187 ? -10.743 -7.800 11.986 1.00 92.44 187 ALA A N 1
ATOM 1493 C CA . ALA A 1 187 ? -11.750 -7.295 11.055 1.00 92.44 187 ALA A CA 1
ATOM 1494 C C . ALA A 1 187 ? -11.504 -7.680 9.583 1.00 92.44 187 ALA A C 1
ATOM 1496 O O . ALA A 1 187 ? -12.370 -7.409 8.742 1.00 92.44 187 ALA A O 1
ATOM 1497 N N . LEU A 1 188 ? -10.348 -8.274 9.261 1.00 97.44 188 LEU A N 1
ATOM 1498 C CA . LEU A 1 188 ? -9.935 -8.577 7.892 1.00 97.44 188 LEU A CA 1
ATOM 1499 C C . LEU A 1 188 ? -10.905 -9.568 7.236 1.00 97.44 188 LEU A C 1
ATOM 1501 O O . LEU A 1 188 ? -10.991 -10.726 7.632 1.00 97.44 188 LEU A O 1
ATOM 1505 N N . GLY A 1 189 ? -11.605 -9.118 6.193 1.00 95.31 189 GLY A N 1
ATOM 1506 C CA . GLY A 1 189 ? -12.532 -9.962 5.438 1.00 95.31 189 GLY A CA 1
ATOM 1507 C C . GLY A 1 189 ? -11.919 -10.582 4.185 1.00 95.31 189 GLY A C 1
ATOM 1508 O O . GLY A 1 189 ? -12.150 -11.752 3.887 1.00 95.31 189 GLY A O 1
ATOM 1509 N N . GLN A 1 190 ? -11.155 -9.798 3.418 1.00 95.81 190 GLN A N 1
ATOM 1510 C CA . GLN A 1 190 ? -10.611 -10.248 2.136 1.00 95.81 190 GLN A CA 1
ATOM 1511 C C . GLN A 1 190 ? -9.317 -9.510 1.762 1.00 95.81 190 GLN A C 1
ATOM 1513 O O . GLN A 1 190 ? -9.117 -8.348 2.129 1.00 95.81 190 GLN A O 1
ATOM 1518 N N . ILE A 1 191 ? -8.493 -10.164 0.943 1.00 98.25 191 ILE A N 1
ATOM 1519 C CA . ILE A 1 191 ? -7.348 -9.567 0.247 1.00 98.25 191 ILE A CA 1
ATOM 1520 C C . ILE A 1 191 ? -7.599 -9.713 -1.261 1.00 98.25 191 ILE A C 1
ATOM 1522 O O . ILE A 1 191 ? -7.758 -10.839 -1.738 1.00 98.25 191 ILE A O 1
ATOM 1526 N N . SER A 1 192 ? -7.672 -8.606 -2.005 1.00 97.81 192 SER A N 1
ATOM 1527 C CA . SER A 1 192 ? -7.838 -8.602 -3.470 1.00 97.81 192 SER A CA 1
ATOM 1528 C C . SER A 1 192 ? -6.525 -8.250 -4.160 1.00 97.81 192 SER A C 1
ATOM 1530 O O . SER A 1 192 ? -5.685 -7.568 -3.591 1.00 97.81 192 SER A O 1
ATOM 1532 N N . THR A 1 193 ? -6.317 -8.712 -5.391 1.00 97.56 193 THR A N 1
ATOM 1533 C CA . THR A 1 193 ? -5.177 -8.273 -6.211 1.00 97.56 193 THR A CA 1
ATOM 1534 C C . THR A 1 193 ? -5.555 -7.039 -7.023 1.00 97.56 193 THR A C 1
ATOM 1536 O O . THR A 1 193 ? -6.590 -7.070 -7.679 1.00 97.56 193 THR A O 1
ATOM 1539 N N . GLU A 1 194 ? -4.691 -6.023 -7.075 1.00 95.38 194 GLU A N 1
ATOM 1540 C CA . GLU A 1 194 ? -5.012 -4.705 -7.666 1.00 95.38 194 GLU A CA 1
ATOM 1541 C C . GLU A 1 194 ? -4.011 -4.255 -8.750 1.00 95.38 194 GLU A C 1
ATOM 1543 O O . GLU A 1 194 ? -3.590 -3.097 -8.812 1.00 95.38 194 GLU A O 1
ATOM 1548 N N . PHE A 1 195 ? -3.587 -5.176 -9.621 1.00 97.44 195 PHE A N 1
ATOM 1549 C CA . PHE A 1 195 ? -2.725 -4.837 -10.759 1.00 97.44 195 PHE A CA 1
ATOM 1550 C C . PHE A 1 195 ? -3.537 -4.118 -11.845 1.00 97.44 195 PHE A C 1
ATOM 1552 O O . PHE A 1 195 ? -4.385 -4.741 -12.487 1.00 97.44 195 PHE A O 1
ATOM 1559 N N . ILE A 1 196 ? -3.274 -2.827 -12.072 1.00 95.44 196 ILE A N 1
ATOM 1560 C CA . ILE A 1 196 ? -4.124 -1.959 -12.906 1.00 95.44 196 ILE A CA 1
ATOM 1561 C C . ILE A 1 196 ? -3.342 -1.201 -13.995 1.00 95.44 196 ILE A C 1
ATOM 1563 O O . ILE A 1 196 ? -2.170 -0.868 -13.803 1.00 95.44 196 ILE A O 1
ATOM 1567 N N . PRO A 1 197 ? -3.977 -0.892 -15.143 1.00 95.94 197 PRO A N 1
ATOM 1568 C CA . PRO A 1 197 ? -3.326 -0.267 -16.297 1.00 95.94 197 PRO A CA 1
ATOM 1569 C C . PRO A 1 197 ? -3.372 1.274 -16.278 1.00 95.94 197 PRO A C 1
ATOM 1571 O O . PRO A 1 197 ? -3.369 1.888 -17.340 1.00 95.94 197 PRO A O 1
ATOM 1574 N N . ASN A 1 198 ? -3.458 1.906 -15.104 1.00 96.31 198 ASN A N 1
ATOM 1575 C CA . ASN A 1 198 ? -3.524 3.369 -14.976 1.00 96.31 198 ASN A CA 1
ATOM 1576 C C . ASN A 1 198 ? -2.118 3.997 -14.926 1.00 96.31 198 ASN A C 1
ATOM 1578 O O . ASN A 1 198 ? -1.165 3.319 -14.538 1.00 96.31 198 ASN A O 1
ATOM 1582 N N . LEU A 1 199 ? -2.002 5.285 -15.277 1.00 96.88 199 LEU A N 1
ATOM 1583 C CA . LEU A 1 199 ? -0.729 6.000 -15.461 1.00 96.88 199 LEU A CA 1
ATOM 1584 C C . LEU A 1 199 ? 0.280 5.788 -14.332 1.00 96.88 199 LEU A C 1
ATOM 1586 O O . LEU A 1 199 ? 1.400 5.349 -14.586 1.00 96.88 199 LEU A O 1
ATOM 1590 N N . ASP A 1 200 ? -0.128 6.050 -13.088 1.00 96.56 200 ASP A N 1
ATOM 1591 C CA . ASP A 1 200 ? 0.729 5.917 -11.901 1.00 96.56 200 ASP A CA 1
ATOM 1592 C C . ASP A 1 200 ? 1.169 4.474 -11.611 1.00 96.56 200 ASP A C 1
ATOM 1594 O O . ASP A 1 200 ? 2.041 4.252 -10.774 1.00 96.56 200 ASP A O 1
ATOM 1598 N N . TYR A 1 201 ? 0.591 3.506 -12.318 1.00 96.25 201 TYR A N 1
ATOM 1599 C CA . TYR A 1 201 ? 0.695 2.077 -12.078 1.00 96.25 201 TYR A CA 1
ATOM 1600 C C . TYR A 1 201 ? 1.283 1.368 -13.309 1.00 96.25 201 TYR A C 1
ATOM 1602 O O . TYR A 1 201 ? 2.474 1.500 -13.577 1.00 96.25 201 TYR A O 1
ATOM 1610 N N . GLY A 1 202 ? 0.477 0.587 -14.040 1.00 95.06 202 GLY A N 1
ATOM 1611 C CA . GLY A 1 202 ? 0.906 -0.246 -15.164 1.00 95.06 202 GLY A CA 1
ATOM 1612 C C . GLY A 1 202 ? 0.450 0.226 -16.543 1.00 95.06 202 GLY A C 1
ATOM 1613 O O . GLY A 1 202 ? 0.361 -0.605 -17.447 1.00 95.06 202 GLY A O 1
ATOM 1614 N N . GLU A 1 203 ? 0.101 1.498 -16.739 1.00 96.94 203 GLU A N 1
ATOM 1615 C CA . GLU A 1 203 ? -0.231 1.982 -18.087 1.00 96.94 203 GLU A CA 1
ATOM 1616 C C . GLU A 1 203 ? 0.924 1.737 -19.064 1.00 96.94 203 GLU A C 1
ATOM 1618 O O . GLU A 1 203 ? 2.084 1.964 -18.734 1.00 96.94 203 GLU A O 1
ATOM 1623 N N . GLY A 1 204 ? 0.614 1.239 -20.262 1.00 94.88 204 GLY A N 1
ATOM 1624 C CA . GLY A 1 204 ? 1.619 0.938 -21.287 1.00 94.88 204 GLY A CA 1
ATOM 1625 C C . GLY A 1 204 ? 2.460 -0.317 -21.023 1.00 94.88 204 GLY A C 1
ATOM 1626 O O . GLY A 1 204 ? 3.232 -0.719 -21.901 1.00 94.88 204 GLY A O 1
ATOM 1627 N N . CYS A 1 205 ? 2.300 -0.974 -19.865 1.00 93.69 205 CYS A N 1
ATOM 1628 C CA . CYS A 1 205 ? 3.066 -2.174 -19.558 1.00 93.69 205 CYS A CA 1
ATOM 1629 C C . CYS A 1 205 ? 2.762 -3.306 -20.552 1.00 93.69 205 CYS A C 1
ATOM 1631 O O . CYS A 1 205 ? 1.650 -3.450 -21.066 1.00 93.69 205 CYS A O 1
ATOM 1633 N N . ARG A 1 206 ? 3.781 -4.124 -20.837 1.00 95.69 206 ARG A N 1
ATOM 1634 C CA . ARG A 1 206 ? 3.686 -5.228 -21.808 1.00 95.69 206 ARG A CA 1
ATOM 1635 C C . ARG A 1 206 ? 3.667 -6.611 -21.151 1.00 95.69 206 ARG A C 1
ATOM 1637 O O . ARG A 1 206 ? 3.604 -7.615 -21.857 1.00 95.69 206 ARG A O 1
ATOM 1644 N N . TYR A 1 207 ? 3.733 -6.683 -19.820 1.00 95.62 207 TYR A N 1
ATOM 1645 C CA . TYR A 1 207 ? 3.476 -7.912 -19.066 1.00 95.62 207 TYR A CA 1
ATOM 1646 C C . TYR A 1 207 ? 1.973 -8.084 -18.804 1.00 95.62 207 TYR A C 1
ATOM 1648 O O . TYR A 1 207 ? 1.214 -7.119 -18.772 1.00 95.62 207 TYR A O 1
ATOM 1656 N N . SER A 1 208 ? 1.527 -9.321 -18.591 1.00 96.62 208 SER A N 1
ATOM 1657 C CA . SER A 1 208 ? 0.121 -9.603 -18.293 1.00 96.62 208 SER A CA 1
ATOM 1658 C C . SER A 1 208 ? -0.224 -9.241 -16.848 1.00 96.62 208 SER A C 1
ATOM 1660 O O . SER A 1 208 ? 0.216 -9.921 -15.922 1.00 96.62 208 SER A O 1
ATOM 1662 N N . LEU A 1 209 ? -1.060 -8.217 -16.641 1.00 96.88 209 LEU A N 1
ATOM 1663 C CA . LEU A 1 209 ? -1.576 -7.856 -15.308 1.00 96.88 209 LEU A CA 1
ATOM 1664 C C . LEU A 1 209 ? -2.284 -9.036 -14.624 1.00 96.88 209 LEU A C 1
ATOM 1666 O O . LEU A 1 209 ? -2.134 -9.243 -13.422 1.00 96.88 209 LEU A O 1
ATOM 1670 N N . PHE A 1 210 ? -3.004 -9.848 -15.403 1.00 97.25 210 PHE A N 1
ATOM 1671 C CA . PHE A 1 210 ? -3.681 -11.042 -14.904 1.00 97.25 210 PHE A CA 1
ATOM 1672 C C . PHE A 1 210 ? -2.691 -12.083 -14.372 1.00 97.25 210 PHE A C 1
ATOM 1674 O O . PHE A 1 210 ? -2.874 -12.589 -13.269 1.00 97.25 210 PHE A O 1
ATOM 1681 N N . GLU A 1 211 ? -1.624 -12.385 -15.117 1.00 97.88 211 GLU A N 1
ATOM 1682 C CA . GLU A 1 211 ? -0.619 -13.363 -14.676 1.00 97.88 211 GLU A CA 1
ATOM 1683 C C . GLU A 1 211 ? 0.116 -12.883 -13.419 1.00 97.88 211 GLU A C 1
ATOM 1685 O O . GLU A 1 211 ? 0.375 -13.686 -12.523 1.00 97.88 211 GLU A O 1
ATOM 1690 N N . GLN A 1 212 ? 0.384 -11.576 -13.310 1.00 98.25 212 GLN A N 1
ATOM 1691 C CA . GLN A 1 212 ? 0.958 -10.989 -12.096 1.00 98.25 212 GLN A CA 1
ATOM 1692 C C . GLN A 1 212 ? 0.010 -11.122 -10.897 1.00 98.25 212 GLN A C 1
ATOM 1694 O O . GLN A 1 212 ? 0.438 -11.541 -9.821 1.00 98.25 212 GLN A O 1
ATOM 1699 N N . GLY A 1 213 ? -1.286 -10.854 -11.094 1.00 98.31 213 GLY A N 1
ATOM 1700 C CA . GLY A 1 213 ? -2.316 -11.069 -10.076 1.00 98.31 213 GLY A CA 1
ATOM 1701 C C . GLY A 1 213 ? -2.404 -12.530 -9.629 1.00 98.31 213 GLY A C 1
ATOM 1702 O O . GLY A 1 213 ? -2.381 -12.814 -8.433 1.00 98.31 213 GLY A O 1
ATOM 1703 N N . VAL A 1 214 ? -2.418 -13.480 -10.569 1.00 98.50 214 VAL A N 1
ATOM 1704 C CA . VAL A 1 214 ? -2.442 -14.921 -10.261 1.00 98.50 214 VAL A CA 1
ATOM 1705 C C . VAL A 1 214 ? -1.198 -15.348 -9.480 1.00 98.50 214 VAL A C 1
ATOM 1707 O O . VAL A 1 214 ? -1.319 -16.092 -8.503 1.00 98.50 214 VAL A O 1
ATOM 1710 N N . ALA A 1 215 ? -0.012 -14.875 -9.869 1.00 98.62 215 ALA A N 1
ATOM 1711 C CA . ALA A 1 215 ? 1.230 -15.180 -9.165 1.00 98.62 215 ALA A CA 1
ATOM 1712 C C . ALA A 1 215 ? 1.224 -14.617 -7.733 1.00 98.62 215 ALA A C 1
ATOM 1714 O O . ALA A 1 215 ? 1.542 -15.342 -6.789 1.00 98.62 215 ALA A O 1
ATOM 1715 N N . CYS A 1 216 ? 0.786 -13.366 -7.565 1.00 98.75 216 CYS A N 1
ATOM 1716 C CA . CYS A 1 216 ? 0.633 -12.716 -6.264 1.00 98.75 216 CYS A CA 1
ATOM 1717 C C . CYS A 1 216 ? -0.339 -13.490 -5.360 1.00 98.75 216 CYS A C 1
ATOM 1719 O O . CYS A 1 216 ? 0.007 -13.870 -4.241 1.00 98.75 216 CYS A O 1
ATOM 1721 N N . ALA A 1 217 ? -1.528 -13.824 -5.869 1.00 98.62 217 ALA A N 1
ATOM 1722 C CA . ALA A 1 217 ? -2.529 -14.592 -5.132 1.00 98.62 217 ALA A CA 1
ATOM 1723 C C . ALA A 1 217 ? -2.046 -16.003 -4.754 1.00 98.62 217 ALA A C 1
ATOM 1725 O O . ALA A 1 217 ? -2.347 -16.491 -3.662 1.00 98.62 217 ALA A O 1
ATOM 1726 N N . SER A 1 218 ? -1.284 -16.658 -5.635 1.00 98.69 218 SER A N 1
ATOM 1727 C CA . SER A 1 218 ? -0.715 -17.985 -5.368 1.00 98.69 218 SER A CA 1
ATOM 1728 C C . SER A 1 218 ? 0.299 -17.929 -4.228 1.00 98.69 218 SER A C 1
ATOM 1730 O O . SER A 1 218 ? 0.184 -18.695 -3.272 1.00 98.69 218 SER A O 1
ATOM 1732 N N . TRP A 1 219 ? 1.217 -16.959 -4.266 1.00 98.75 219 TRP A N 1
ATOM 1733 C CA . TRP A 1 219 ? 2.179 -16.740 -3.186 1.00 98.75 219 TRP A CA 1
ATOM 1734 C C . TRP A 1 219 ? 1.495 -16.394 -1.855 1.00 98.75 219 TRP A C 1
ATOM 1736 O O . TRP A 1 219 ? 1.868 -16.926 -0.808 1.00 98.75 219 TRP A O 1
ATOM 1746 N N . MET A 1 220 ? 0.460 -15.550 -1.881 1.00 98.69 220 MET A N 1
ATOM 1747 C CA . MET A 1 220 ? -0.326 -15.209 -0.690 1.00 98.69 220 MET A CA 1
ATOM 1748 C C . MET A 1 220 ? -0.985 -16.448 -0.071 1.00 98.69 220 MET A C 1
ATOM 1750 O O . MET A 1 220 ? -0.955 -16.625 1.145 1.00 98.69 220 MET A O 1
ATOM 1754 N N . ARG A 1 221 ? -1.530 -17.352 -0.893 1.00 98.44 221 ARG A N 1
ATOM 1755 C CA . ARG A 1 221 ? -2.121 -18.610 -0.416 1.00 98.44 221 ARG A CA 1
ATOM 1756 C C . ARG A 1 221 ? -1.085 -19.543 0.209 1.00 98.44 221 ARG A C 1
ATOM 1758 O O . ARG A 1 221 ? -1.357 -20.142 1.245 1.00 98.44 221 ARG A O 1
ATOM 1765 N N . GLU A 1 222 ? 0.086 -19.676 -0.406 1.00 98.56 222 GLU A N 1
ATOM 1766 C CA . GLU A 1 222 ? 1.192 -20.464 0.151 1.00 98.56 222 GLU A CA 1
ATOM 1767 C C . GLU A 1 222 ? 1.669 -19.890 1.489 1.00 98.56 222 GLU A C 1
ATOM 1769 O O . GLU A 1 222 ? 1.856 -20.635 2.451 1.00 98.56 222 GLU A O 1
ATOM 1774 N N . THR A 1 223 ? 1.785 -18.563 1.567 1.00 98.50 223 THR A N 1
ATOM 1775 C CA . THR A 1 223 ? 2.160 -17.832 2.783 1.00 98.50 223 THR A CA 1
ATOM 1776 C C . THR A 1 223 ? 1.156 -18.080 3.903 1.00 98.50 223 THR A C 1
ATOM 1778 O O . THR A 1 223 ? 1.551 -18.478 4.998 1.00 98.50 223 THR A O 1
ATOM 1781 N N . TRP A 1 224 ? -0.141 -17.937 3.616 1.00 98.12 224 TRP A N 1
ATOM 1782 C CA . TRP A 1 224 ? -1.209 -18.234 4.568 1.00 98.12 224 TRP A CA 1
ATOM 1783 C C . TRP A 1 224 ? -1.138 -19.674 5.084 1.00 98.12 224 TRP A C 1
ATOM 1785 O O . TRP A 1 224 ? -1.131 -19.895 6.293 1.00 98.12 224 TRP A O 1
ATOM 1795 N N . ASN A 1 225 ? -1.010 -20.652 4.179 1.00 98.06 225 ASN A N 1
ATOM 1796 C CA . ASN A 1 225 ? -0.896 -22.064 4.547 1.00 98.06 225 ASN A CA 1
ATOM 1797 C C . ASN A 1 225 ? 0.313 -22.326 5.456 1.00 98.06 225 ASN A C 1
ATOM 1799 O O . ASN A 1 225 ? 0.210 -23.110 6.399 1.00 98.06 225 ASN A O 1
ATOM 1803 N N . GLY A 1 226 ? 1.447 -21.672 5.189 1.00 98.06 226 GLY A N 1
ATOM 1804 C CA . GLY A 1 226 ? 2.636 -21.748 6.035 1.00 98.06 226 GLY A CA 1
ATOM 1805 C C . GLY A 1 226 ? 2.388 -21.206 7.443 1.00 98.06 226 GLY A C 1
ATOM 1806 O O . GLY A 1 226 ? 2.724 -21.878 8.416 1.00 98.06 226 GLY A O 1
ATOM 1807 N N . ILE A 1 227 ? 1.741 -20.040 7.550 1.00 96.88 227 ILE A N 1
ATOM 1808 C CA . ILE A 1 227 ? 1.407 -19.397 8.829 1.00 96.88 227 ILE A CA 1
ATOM 1809 C C . ILE A 1 227 ? 0.512 -20.314 9.669 1.00 96.88 227 ILE A C 1
ATOM 1811 O O . ILE A 1 227 ? 0.895 -20.683 10.779 1.00 96.88 227 ILE A O 1
ATOM 1815 N N . ILE A 1 228 ? -0.619 -20.772 9.126 1.00 95.88 228 ILE A N 1
ATOM 1816 C CA . ILE A 1 228 ? -1.565 -21.606 9.888 1.00 95.88 228 ILE A CA 1
ATOM 1817 C C . ILE A 1 228 ? -1.013 -23.001 10.211 1.00 95.88 228 ILE A C 1
ATOM 1819 O O . ILE A 1 228 ? -1.373 -23.581 11.228 1.00 95.88 228 ILE A O 1
ATOM 1823 N N . SER A 1 229 ? -0.110 -23.547 9.387 1.00 93.00 229 SER A N 1
ATOM 1824 C CA . SER A 1 229 ? 0.527 -24.847 9.664 1.00 93.00 229 SER A CA 1
ATOM 1825 C C . SER A 1 229 ? 1.608 -24.760 10.745 1.00 93.00 229 SER A C 1
ATOM 1827 O O . SER A 1 229 ? 1.991 -25.779 11.315 1.00 93.00 229 SER A O 1
ATOM 1829 N N . SER A 1 230 ? 2.136 -23.559 10.994 1.00 83.06 230 SER A N 1
ATOM 1830 C CA . SER A 1 230 ? 3.179 -23.303 11.991 1.00 83.06 230 SER A CA 1
ATOM 1831 C C . SER A 1 230 ? 2.633 -22.995 13.386 1.00 83.06 230 SER A C 1
ATOM 1833 O O . SER A 1 230 ? 3.407 -22.952 14.344 1.00 83.06 230 SER A O 1
ATOM 1835 N N . GLN A 1 231 ? 1.315 -22.817 13.525 1.00 72.44 231 GLN A N 1
ATOM 1836 C CA . GLN A 1 231 ? 0.697 -22.637 14.831 1.00 72.44 231 GLN A CA 1
ATOM 1837 C C . GLN A 1 231 ? 0.723 -23.958 15.620 1.00 72.44 231 GLN A C 1
ATOM 1839 O O . GLN A 1 231 ? 0.402 -25.016 15.067 1.00 72.44 231 GLN A O 1
ATOM 1844 N N . PRO A 1 232 ? 1.114 -23.940 16.909 1.00 60.28 232 PRO A N 1
ATOM 1845 C CA . PRO A 1 232 ? 1.003 -25.121 17.746 1.00 60.28 232 PRO A CA 1
ATOM 1846 C C . PRO A 1 232 ? -0.462 -25.551 17.794 1.00 60.28 232 PRO A C 1
ATOM 1848 O O . PRO A 1 232 ? -1.332 -24.735 18.086 1.00 60.28 232 PRO A O 1
ATOM 1851 N N . SER A 1 233 ? -0.740 -26.831 17.530 1.00 56.97 233 SER A N 1
ATOM 1852 C CA . SER A 1 233 ? -2.073 -27.381 17.763 1.00 56.97 233 SER A CA 1
ATOM 1853 C C . SER A 1 233 ? -2.433 -27.121 19.221 1.00 56.97 233 SER A C 1
ATOM 1855 O O . SER A 1 233 ? -1.751 -27.650 20.106 1.00 56.97 233 SER A O 1
ATOM 1857 N N . GLU A 1 234 ? -3.469 -26.327 19.486 1.00 54.91 234 GLU A N 1
ATOM 1858 C CA . GLU A 1 234 ? -4.027 -26.263 20.829 1.00 54.91 234 GLU A CA 1
ATOM 1859 C C . GLU A 1 234 ? -4.416 -27.687 21.225 1.00 54.91 234 GLU A C 1
ATOM 1861 O O . GLU A 1 234 ? -5.297 -28.317 20.632 1.00 54.91 234 GLU A O 1
ATOM 1866 N N . GLY A 1 235 ? -3.667 -28.239 22.180 1.00 46.22 235 GLY A N 1
ATOM 1867 C CA . GLY A 1 235 ? -3.961 -29.528 22.768 1.00 46.22 235 GLY A CA 1
ATOM 1868 C C . GLY A 1 235 ? -5.332 -29.431 23.407 1.00 46.22 235 GLY A C 1
ATOM 1869 O O . GLY A 1 235 ? -5.486 -28.835 24.469 1.00 46.22 235 GLY A O 1
ATOM 1870 N N . HIS A 1 236 ? -6.329 -30.016 22.753 1.00 43.94 236 HIS A N 1
ATOM 1871 C CA . HIS A 1 236 ? -7.604 -30.340 23.368 1.00 43.94 236 HIS A CA 1
ATOM 1872 C C . HIS A 1 236 ? -7.339 -31.450 24.399 1.00 43.94 236 HIS A C 1
ATOM 1874 O O . HIS A 1 236 ? -7.607 -32.627 24.164 1.00 43.94 236 HIS A O 1
ATOM 1880 N N . ASP A 1 237 ? -6.753 -31.084 25.538 1.00 43.94 237 ASP A N 1
ATOM 1881 C CA . ASP A 1 237 ? -6.741 -31.932 26.720 1.00 43.94 237 ASP A CA 1
ATOM 1882 C C . ASP A 1 237 ? -8.162 -31.922 27.283 1.00 43.94 237 ASP A C 1
ATOM 1884 O O . ASP A 1 237 ? -8.543 -31.104 28.119 1.00 43.94 237 ASP A O 1
ATOM 1888 N N . ALA A 1 238 ? -8.970 -32.848 26.771 1.00 42.84 238 ALA A N 1
ATOM 1889 C CA . ALA A 1 238 ? -10.220 -33.232 27.393 1.00 42.84 238 ALA A CA 1
ATOM 1890 C C . ALA A 1 238 ? -9.930 -33.748 28.813 1.00 42.84 238 ALA A C 1
ATOM 1892 O O . ALA A 1 238 ? -9.273 -34.779 28.996 1.00 42.84 238 ALA A O 1
ATOM 1893 N N . LYS A 1 239 ? -10.450 -33.041 29.816 1.00 38.28 239 LYS A N 1
ATOM 1894 C CA . LYS A 1 239 ? -10.739 -33.580 31.145 1.00 38.28 239 LYS A CA 1
ATOM 1895 C C . LYS A 1 239 ? -12.152 -33.210 31.549 1.00 38.28 239 LYS A C 1
ATOM 1897 O O . LYS A 1 239 ? -12.529 -32.040 31.334 1.00 38.28 239 LYS A O 1
#

Foldseek 3Di:
DDADPVRHHDDLVNVLVVQVVVCVVCVVVVHHDAAECDPPHPNLPLVSVVVSCVVCVVVVHQAAHAYALLSLAQCAVPVVSCPVNVCNVCCVVVVAASQLVDPPHSLLVCLLSLRYQEYEDAFAFYVADFQPLDADPVRHAAQRSHDQQDDFDPPQGPDDDDNVRRVSVVSSLLSNLLSPLVDPPRNHDYYAYDQDCDRNGNPNGRGDSVVSRVSRVVVSVVSNVVSNVPDPPPPPPDD

pLDDT: mean 94.74, std 9.29, range [38.28, 98.88]